Protein AF-A0A9P8LDQ0-F1 (afdb_monomer_lite)

InterPro domains:
  IPR018791 UV radiation resistance protein/autophagy-related protein 14 [PF10186] (3-213)

Sequence (219 aa):
MQCDICARKYTPRLPFNCATCARNVLYELRFENARTLVDKEALGQQVETSLPSNGPREVEKPGTSTSAQRPSLVSSRWDVEQTTAQMEESLERIREIQNQADVLQKDIEHGRAQIAKLKASLAQRRSDYGSAAHNLPTRRTATLESVEKGIKRIDHRWNTLHARTAEARVFLCREAADLYGLKQRRRKKGGMVREDYTICGVGIVDLRDLNSMLEHYPE

Foldseek 3Di:
DQFPVVSDDDDPVDDQPDPRSVVVVVVVVVVVVVVVVVVVVVVVVVVVVVPPDPDDDDDDDDDDDDDDDDDPPVVVVVVVVVVVVVVVVVVVVVVVVVVVVVVVVVVVVVVVVVVVVVVVVVVVVVVVCCVVCVCVVVVVVVVVVVVVVVVVVVVVVVVVVVVVVVVVVVVVVVVVCVVQVWDWDWDQDPNDTDIWIDGPNHTDDDPVVVVVVVPDDDD

Structure (mmCIF, N/CA/C/O backbone):
data_AF-A0A9P8LDQ0-F1
#
_entry.id   AF-A0A9P8LDQ0-F1
#
loop_
_atom_site.group_PDB
_atom_site.id
_atom_site.type_symbol
_atom_site.label_atom_id
_atom_site.label_alt_id
_atom_site.label_comp_id
_atom_site.label_asym_id
_atom_site.label_entity_id
_atom_site.label_seq_id
_atom_site.pdbx_PDB_ins_code
_atom_site.Cartn_x
_atom_site.Cartn_y
_atom_site.Cartn_z
_atom_site.occupancy
_atom_site.B_iso_or_equiv
_atom_site.auth_seq_id
_atom_site.auth_comp_id
_atom_site.auth_asym_id
_atom_site.auth_atom_id
_atom_site.pdbx_PDB_model_num
ATOM 1 N N . MET A 1 1 ? -4.163 27.603 41.769 1.00 60.50 1 MET A N 1
ATOM 2 C CA . MET A 1 1 ? -2.728 27.349 42.024 1.00 60.50 1 MET A CA 1
ATOM 3 C C . MET A 1 1 ? -1.984 27.131 40.702 1.00 60.50 1 MET A C 1
ATOM 5 O O . MET A 1 1 ? -2.350 26.225 39.958 1.00 60.50 1 MET A O 1
ATOM 9 N N . GLN A 1 2 ? -1.000 27.967 40.355 1.00 68.62 2 GLN A N 1
ATOM 10 C CA . GLN A 1 2 ? -0.051 27.676 39.264 1.00 68.62 2 GLN A CA 1
ATOM 11 C C . GLN A 1 2 ? 1.049 26.782 39.847 1.00 68.62 2 GLN A C 1
ATOM 13 O O . GLN A 1 2 ? 1.445 26.995 40.985 1.00 68.62 2 GLN A O 1
ATOM 18 N N . CYS A 1 3 ? 1.474 25.731 39.145 1.00 77.50 3 CYS A N 1
ATOM 19 C CA . CYS A 1 3 ? 2.523 24.865 39.690 1.00 77.50 3 CYS A CA 1
ATOM 20 C C . CYS A 1 3 ? 3.904 25.488 39.487 1.00 77.50 3 CYS A C 1
ATOM 22 O O . CYS A 1 3 ? 4.246 25.802 38.354 1.00 77.50 3 CYS A O 1
ATOM 24 N N . ASP A 1 4 ? 4.726 25.547 40.532 1.00 76.94 4 ASP A N 1
ATOM 25 C CA . ASP A 1 4 ? 6.076 26.132 40.474 1.00 76.94 4 ASP A CA 1
ATOM 26 C C . ASP A 1 4 ? 7.075 25.315 39.639 1.00 76.94 4 ASP A C 1
ATOM 28 O O . ASP A 1 4 ? 8.100 25.830 39.208 1.00 76.94 4 ASP A O 1
ATOM 32 N N . ILE A 1 5 ? 6.767 24.042 39.366 1.00 80.75 5 ILE A N 1
ATOM 33 C CA . ILE A 1 5 ? 7.601 23.168 38.526 1.00 80.75 5 ILE A CA 1
ATOM 34 C C . ILE A 1 5 ? 7.179 23.254 37.062 1.00 80.75 5 ILE A C 1
ATOM 36 O O . ILE A 1 5 ? 8.010 23.424 36.178 1.00 80.75 5 ILE A O 1
ATOM 40 N N . CYS A 1 6 ? 5.877 23.084 36.790 1.00 83.88 6 CYS A N 1
ATOM 41 C CA . CYS A 1 6 ? 5.367 23.030 35.419 1.00 83.88 6 CYS A CA 1
ATOM 42 C C . CYS A 1 6 ? 4.955 24.415 34.874 1.00 83.88 6 CYS A C 1
ATOM 44 O O . CYS A 1 6 ? 4.570 24.507 33.711 1.00 83.88 6 CYS A O 1
ATOM 46 N N . ALA A 1 7 ? 4.985 25.466 35.710 1.00 79.00 7 ALA A N 1
ATOM 47 C CA . ALA A 1 7 ? 4.476 26.829 35.480 1.00 79.00 7 ALA A CA 1
ATOM 48 C C . ALA A 1 7 ? 3.072 26.883 34.846 1.00 79.00 7 ALA A C 1
ATOM 50 O O . ALA A 1 7 ? 2.641 27.913 34.330 1.00 79.00 7 ALA A O 1
ATOM 51 N N . ARG A 1 8 ? 2.328 25.775 34.880 1.00 73.50 8 ARG A N 1
ATOM 52 C CA . ARG A 1 8 ? 1.074 25.594 34.154 1.00 73.50 8 ARG A CA 1
ATOM 53 C C . ARG A 1 8 ? -0.091 25.730 35.119 1.00 73.50 8 ARG A C 1
ATOM 55 O O . ARG A 1 8 ? -0.046 25.216 36.238 1.00 73.50 8 ARG A O 1
ATOM 62 N N . LYS A 1 9 ? -1.145 26.415 34.677 1.00 73.75 9 LYS A N 1
ATOM 63 C CA . LYS A 1 9 ? -2.417 26.469 35.403 1.00 73.75 9 LYS A CA 1
ATOM 64 C C . LYS A 1 9 ? -3.190 25.176 35.161 1.00 73.75 9 LYS A C 1
ATOM 66 O O . LYS A 1 9 ? -3.310 24.725 34.021 1.00 73.75 9 LYS A O 1
ATOM 71 N N . TYR A 1 10 ? -3.698 24.587 36.239 1.00 71.62 10 TYR A N 1
ATOM 72 C CA . TYR A 1 10 ? -4.584 23.433 36.151 1.00 71.62 10 TYR A CA 1
ATOM 73 C C . TYR A 1 10 ? -5.903 23.829 35.476 1.00 71.62 10 TYR A C 1
ATOM 75 O O . TYR A 1 10 ? -6.495 24.855 35.807 1.00 71.62 10 TYR A O 1
ATOM 83 N N . THR A 1 11 ? -6.354 23.003 34.533 1.00 75.56 11 THR A N 1
ATOM 84 C CA . THR A 1 11 ? -7.709 23.053 33.978 1.00 75.56 11 THR A CA 1
ATOM 85 C C . THR A 1 11 ? -8.231 21.617 33.880 1.00 75.56 11 THR A C 1
ATOM 87 O O . THR A 1 11 ? -7.472 20.736 33.480 1.00 75.56 11 THR A O 1
ATOM 90 N N . PRO A 1 12 ? -9.511 21.354 34.198 1.00 72.56 12 PRO A N 1
ATOM 91 C CA . PRO A 1 12 ? -10.064 19.993 34.260 1.00 72.56 12 PRO A CA 1
ATOM 92 C C . PRO A 1 12 ? -10.114 19.279 32.899 1.00 72.56 12 PRO A C 1
ATOM 94 O O . PRO A 1 12 ? -10.391 18.088 32.826 1.00 72.56 12 PRO A O 1
ATOM 97 N N . ARG A 1 13 ? -9.849 20.002 31.805 1.00 76.75 13 ARG A N 1
ATOM 98 C CA . ARG A 1 13 ? -9.808 19.471 30.436 1.00 76.75 13 ARG A CA 1
ATOM 99 C C . ARG A 1 13 ? -8.417 19.000 30.008 1.00 76.75 13 ARG A C 1
ATOM 101 O O . ARG A 1 13 ? -8.260 18.559 28.874 1.00 76.75 13 ARG A O 1
ATOM 108 N N . LEU A 1 14 ? -7.408 19.135 30.868 1.00 75.56 14 LEU A N 1
ATOM 109 C CA . LEU A 1 14 ? -6.014 18.909 30.512 1.00 75.56 14 LEU A CA 1
ATOM 110 C C . LEU A 1 14 ? -5.370 17.892 31.465 1.00 75.56 14 LEU A C 1
ATOM 112 O O . LEU A 1 14 ? -5.497 18.047 32.681 1.00 75.56 14 LEU A O 1
ATOM 116 N N . PRO A 1 15 ? -4.664 16.871 30.946 1.00 74.88 15 PRO A N 1
ATOM 117 C CA . PRO A 1 15 ? -4.009 15.876 31.787 1.00 74.88 15 PRO A CA 1
ATOM 118 C C . PRO A 1 15 ? -2.885 16.497 32.632 1.00 74.88 15 PRO A C 1
ATOM 120 O O . PRO A 1 15 ? -2.277 17.508 32.261 1.00 74.88 15 PRO A O 1
ATOM 123 N N . PHE A 1 16 ? -2.593 15.872 33.776 1.00 79.56 16 PHE A N 1
ATOM 124 C CA . PHE A 1 16 ? -1.519 16.305 34.670 1.00 79.56 16 PHE A CA 1
ATOM 125 C C . PHE A 1 16 ? -0.152 16.176 33.986 1.00 79.56 16 PHE A C 1
ATOM 127 O O . PHE A 1 16 ? 0.191 15.122 33.462 1.00 79.56 16 PHE A O 1
ATOM 134 N N . ASN A 1 17 ? 0.643 17.248 34.020 1.00 82.31 17 ASN A N 1
ATOM 135 C CA . ASN A 1 17 ? 1.938 17.294 33.332 1.00 82.31 17 ASN A CA 1
ATOM 136 C C . ASN A 1 17 ? 3.120 16.818 34.197 1.00 82.31 17 ASN A C 1
ATOM 138 O O . ASN A 1 17 ? 4.159 16.446 33.669 1.00 82.31 17 ASN A O 1
ATOM 142 N N . CYS A 1 18 ? 2.998 16.860 35.527 1.00 83.56 18 CYS A N 1
ATOM 143 C CA . CYS A 1 18 ? 4.010 16.329 36.441 1.00 83.56 18 CYS A CA 1
ATOM 144 C C . CYS A 1 18 ? 3.381 15.900 37.773 1.00 83.56 18 CYS A C 1
ATOM 146 O O . CYS A 1 18 ? 2.239 16.260 38.081 1.00 83.56 18 CYS A O 1
ATOM 148 N N . ALA A 1 19 ? 4.148 15.168 38.584 1.00 84.31 19 ALA A N 1
ATOM 149 C CA . ALA A 1 19 ? 3.699 14.660 39.879 1.00 84.31 19 ALA A CA 1
ATOM 150 C C . ALA A 1 19 ? 3.222 15.775 40.827 1.00 84.31 19 ALA A C 1
ATOM 152 O O . ALA A 1 19 ? 2.231 15.596 41.527 1.00 84.31 19 ALA A O 1
ATOM 153 N N . THR A 1 20 ? 3.863 16.947 40.814 1.00 83.31 20 THR A N 1
ATOM 154 C CA . THR A 1 20 ? 3.459 18.097 41.644 1.00 83.31 20 THR A CA 1
ATOM 155 C C . THR A 1 20 ? 2.144 18.716 41.172 1.00 83.31 20 THR A C 1
ATOM 157 O O . THR A 1 20 ? 1.329 19.105 42.002 1.00 83.31 20 THR A O 1
ATOM 160 N N . CYS A 1 21 ? 1.879 18.735 39.860 1.00 83.06 21 CYS A N 1
ATOM 161 C CA . CYS A 1 21 ? 0.621 19.248 39.309 1.00 83.06 21 CYS A CA 1
ATOM 162 C C . CYS A 1 21 ? -0.561 18.323 39.713 1.00 83.06 21 CYS A C 1
ATOM 164 O O . CYS A 1 21 ? -1.624 18.823 40.068 1.00 83.06 21 CYS A O 1
ATOM 166 N N . ALA A 1 22 ? -0.354 16.999 39.789 1.00 83.69 22 ALA A N 1
ATOM 167 C CA . ALA A 1 22 ? -1.334 16.065 40.367 1.00 83.69 22 ALA A CA 1
ATOM 168 C C . ALA A 1 22 ? -1.471 16.215 41.895 1.00 83.69 22 ALA A C 1
ATOM 170 O O . ALA A 1 22 ? -2.576 16.215 42.435 1.00 83.69 22 ALA A O 1
ATOM 171 N N . ARG A 1 23 ? -0.346 16.383 42.602 1.00 83.88 23 ARG A N 1
ATOM 172 C CA . ARG A 1 23 ? -0.320 16.507 44.063 1.00 83.88 23 ARG A CA 1
ATOM 173 C C . ARG A 1 23 ? -1.067 17.751 44.553 1.00 83.88 23 ARG A C 1
ATOM 175 O O . ARG A 1 23 ? -1.853 17.640 45.484 1.00 83.88 23 ARG A O 1
ATOM 182 N N . ASN A 1 24 ? -0.877 18.898 43.900 1.00 80.12 24 ASN A N 1
ATOM 183 C CA . ASN A 1 24 ? -1.521 20.160 44.277 1.00 80.12 24 ASN A CA 1
ATOM 184 C C . ASN A 1 24 ? -3.053 20.097 44.176 1.00 80.12 24 ASN A C 1
ATOM 186 O O . ASN A 1 24 ? -3.730 20.639 45.039 1.00 80.12 24 ASN A O 1
ATOM 190 N N . VAL A 1 25 ? -3.597 19.395 43.176 1.00 81.69 25 VAL A N 1
ATOM 191 C CA . VAL A 1 25 ? -5.054 19.200 43.033 1.00 81.69 25 VAL A CA 1
ATOM 192 C C . VAL A 1 25 ? -5.601 18.253 44.103 1.00 81.69 25 VAL A C 1
ATOM 194 O O . VAL A 1 25 ? -6.677 18.477 44.644 1.00 81.69 25 VAL A O 1
ATOM 197 N N . LEU A 1 26 ? -4.850 17.207 44.453 1.00 85.19 26 LEU A N 1
ATOM 198 C CA . LEU A 1 26 ? -5.263 16.268 45.497 1.00 85.19 26 LEU A CA 1
ATOM 199 C C . LEU A 1 26 ? -5.146 16.849 46.914 1.00 85.19 26 LEU A C 1
ATOM 201 O O . LEU A 1 26 ? -5.841 16.374 47.808 1.00 85.19 26 LEU A O 1
ATOM 205 N N . TYR A 1 27 ? -4.273 17.834 47.150 1.00 85.69 27 TYR A N 1
ATOM 206 C CA . TYR A 1 27 ? -4.090 18.424 48.479 1.00 85.69 27 TYR A CA 1
ATOM 207 C C . TYR A 1 27 ? -5.314 19.193 48.973 1.00 85.69 27 TYR A C 1
ATOM 209 O O . TYR A 1 27 ? -5.633 19.071 50.151 1.00 85.69 27 TYR A O 1
ATOM 217 N N . GLU A 1 28 ? -6.011 19.923 48.099 1.00 83.94 28 GLU A N 1
ATOM 218 C CA . GLU A 1 28 ? -7.243 20.636 48.472 1.00 83.94 28 GLU A CA 1
ATOM 219 C C . GLU A 1 28 ? -8.309 19.642 48.958 1.00 83.94 28 GLU A C 1
ATOM 221 O O . GLU A 1 28 ? -8.766 19.733 50.095 1.00 83.94 28 GLU A O 1
ATOM 226 N N . LEU A 1 29 ? -8.575 18.590 48.176 1.00 88.56 29 LEU A N 1
ATOM 227 C CA . LEU A 1 29 ? -9.511 17.517 48.546 1.00 88.56 29 LEU A CA 1
ATOM 228 C C . LEU A 1 29 ? -9.107 16.785 49.836 1.00 88.56 29 LEU A C 1
ATOM 230 O O . LEU A 1 29 ? -9.952 16.421 50.652 1.00 88.56 29 LEU A O 1
ATOM 234 N N . ARG A 1 30 ? -7.806 16.544 50.037 1.00 91.31 30 ARG A N 1
ATOM 235 C CA . ARG A 1 30 ? -7.302 15.917 51.269 1.00 91.31 30 ARG A CA 1
ATOM 236 C C . ARG A 1 30 ? -7.494 16.815 52.484 1.00 91.31 30 ARG A C 1
ATOM 238 O O . ARG A 1 30 ? -7.810 16.301 53.552 1.00 91.31 30 ARG A O 1
ATOM 245 N N . PHE A 1 31 ? -7.291 18.119 52.328 1.00 91.94 31 PHE A N 1
ATOM 246 C CA . PHE A 1 31 ? -7.475 19.087 53.401 1.00 91.94 31 PHE A CA 1
ATOM 247 C C . PHE A 1 31 ? -8.951 19.219 53.783 1.00 91.94 31 PHE A C 1
ATOM 249 O O . PHE A 1 31 ? -9.279 19.190 54.965 1.00 91.94 31 PHE A O 1
ATOM 256 N N . GLU A 1 32 ? -9.843 19.283 52.794 1.00 94.12 32 GLU A N 1
ATOM 257 C CA . GLU A 1 32 ? -11.291 19.274 53.015 1.00 94.12 32 GLU A CA 1
ATOM 258 C C . GLU A 1 32 ? -11.735 18.008 53.748 1.00 94.12 32 GLU A C 1
ATOM 260 O O . GLU A 1 32 ? -12.415 18.096 54.767 1.00 94.12 32 GLU A O 1
ATOM 265 N N . ASN A 1 33 ? -11.277 16.834 53.306 1.00 95.31 33 ASN A N 1
ATOM 266 C CA . ASN A 1 33 ? -11.593 15.576 53.977 1.00 95.31 33 ASN A CA 1
ATOM 267 C C . ASN A 1 33 ? -11.068 15.556 55.426 1.00 95.31 33 ASN A C 1
ATOM 269 O O . ASN A 1 33 ? -11.817 15.259 56.354 1.00 95.31 33 ASN A O 1
ATOM 273 N N . ALA A 1 34 ? -9.813 15.957 55.652 1.00 95.69 34 ALA A N 1
ATOM 274 C CA . ALA A 1 34 ? -9.251 16.050 56.999 1.00 95.69 34 ALA A CA 1
ATOM 275 C C . ALA A 1 34 ? -10.066 16.992 57.900 1.00 95.69 34 ALA A C 1
ATOM 277 O O . ALA A 1 34 ? -10.358 16.641 59.040 1.00 95.69 34 ALA A O 1
ATOM 278 N N . ARG A 1 35 ? -10.502 18.143 57.375 1.00 96.12 35 ARG A N 1
ATOM 279 C CA . ARG A 1 35 ? -11.377 19.072 58.096 1.00 96.12 35 ARG A CA 1
ATOM 280 C C . ARG A 1 35 ? -12.709 18.423 58.462 1.00 96.12 35 ARG A C 1
ATOM 282 O O . ARG A 1 35 ? -13.096 18.477 59.621 1.00 96.12 35 ARG A O 1
ATOM 289 N N . THR A 1 36 ? -13.362 17.743 57.519 1.00 96.00 36 THR A N 1
ATOM 290 C CA . THR A 1 36 ? -14.631 17.052 57.804 1.00 96.00 36 THR A CA 1
ATOM 291 C C . THR A 1 36 ? -14.488 15.950 58.852 1.00 96.00 36 THR A C 1
ATOM 293 O O . THR A 1 36 ? -15.403 15.740 59.643 1.00 96.00 36 THR A O 1
ATOM 296 N N . LEU A 1 37 ? -13.344 15.258 58.896 1.00 95.81 37 LEU A N 1
ATOM 297 C CA . LEU A 1 37 ? -13.072 14.240 59.910 1.00 95.81 37 LEU A CA 1
ATOM 298 C C . LEU A 1 37 ? -12.881 14.857 61.298 1.00 95.81 37 LEU A C 1
ATOM 300 O O . LEU A 1 37 ? -13.446 14.340 62.257 1.00 95.81 37 LEU A O 1
ATOM 304 N N . VAL A 1 38 ? -12.154 15.973 61.392 1.00 96.31 38 VAL A N 1
ATOM 305 C CA . VAL A 1 38 ? -11.986 16.722 62.648 1.00 96.31 38 VAL A CA 1
ATOM 306 C C . VAL A 1 38 ? -13.324 17.279 63.133 1.00 96.31 38 VAL A C 1
ATOM 308 O O . VAL A 1 38 ? -13.656 17.135 64.305 1.00 96.31 38 VAL A O 1
ATOM 311 N N . ASP A 1 39 ? -14.130 17.852 62.237 1.00 95.69 39 ASP A N 1
ATOM 312 C CA . ASP A 1 39 ? -15.460 18.366 62.579 1.00 95.69 39 ASP A CA 1
ATOM 313 C C . ASP A 1 39 ? -16.379 17.230 63.062 1.00 95.69 39 ASP A C 1
ATOM 315 O O . ASP A 1 39 ? -17.107 17.381 64.044 1.00 95.69 39 ASP A O 1
ATOM 319 N N . LYS A 1 40 ? -16.308 16.055 62.423 1.00 95.44 40 LYS A N 1
ATOM 320 C CA . LYS A 1 40 ? -17.048 14.858 62.844 1.00 95.44 40 LYS A CA 1
ATOM 321 C C . LYS A 1 40 ? -16.605 14.363 64.221 1.00 95.44 40 LYS A C 1
ATOM 323 O O . LYS A 1 40 ? -17.456 13.976 65.017 1.00 95.44 40 LYS A O 1
ATOM 328 N N . GLU A 1 41 ? -15.306 14.357 64.501 1.00 94.44 41 GLU A N 1
ATOM 329 C CA . GLU A 1 41 ? -14.770 13.977 65.809 1.00 94.44 41 GLU A CA 1
ATOM 330 C C . GLU A 1 41 ? -15.209 14.965 66.896 1.00 94.44 41 GLU A C 1
ATOM 332 O O . GLU A 1 41 ? -15.701 14.544 67.941 1.00 94.44 41 GLU A O 1
ATOM 337 N N . ALA A 1 42 ? -15.134 16.271 66.624 1.00 94.44 42 ALA A N 1
ATOM 338 C CA . ALA A 1 42 ? -15.584 17.312 67.544 1.00 94.44 42 ALA A CA 1
ATOM 339 C C . ALA A 1 42 ? -17.086 17.195 67.859 1.00 94.44 42 ALA A C 1
ATOM 341 O O . ALA A 1 42 ? -17.487 17.273 69.020 1.00 94.44 42 ALA A O 1
ATOM 342 N N . LEU A 1 43 ? -17.919 16.953 66.841 1.00 92.25 43 LEU A N 1
ATOM 343 C CA . LEU A 1 43 ? -19.349 16.691 67.025 1.00 92.25 43 LEU A CA 1
ATOM 344 C C . LEU A 1 43 ? -19.591 15.388 67.800 1.00 92.25 43 LEU A C 1
ATOM 346 O O . LEU A 1 43 ? -20.448 15.355 68.679 1.00 92.25 43 LEU A O 1
ATOM 350 N N . GLY A 1 44 ? -18.817 14.335 67.525 1.00 88.94 44 GLY A N 1
ATOM 351 C CA . GLY A 1 44 ? -18.866 13.073 68.267 1.00 88.94 44 GLY A CA 1
ATOM 352 C C . GLY A 1 44 ? -18.598 13.263 69.760 1.00 88.94 44 GLY A C 1
ATOM 353 O O . GLY A 1 44 ? -19.375 12.790 70.582 1.00 88.94 44 GLY A O 1
ATOM 354 N N . GLN A 1 45 ? -17.572 14.041 70.111 1.00 88.88 45 GLN A N 1
ATOM 355 C CA . GLN A 1 45 ? -17.251 14.370 71.503 1.00 88.88 45 GLN A CA 1
ATOM 356 C C . GLN A 1 45 ? -18.351 15.211 72.173 1.00 88.88 45 GLN A C 1
ATOM 358 O O . GLN A 1 45 ? -18.653 15.010 73.349 1.00 88.88 45 GLN A O 1
ATOM 363 N N . GLN A 1 46 ? -18.999 16.130 71.446 1.00 87.69 46 GLN A N 1
ATOM 364 C CA . GLN A 1 46 ? -20.146 16.892 71.966 1.00 87.69 46 GLN A CA 1
ATOM 365 C C . GLN A 1 46 ? -21.361 15.994 72.241 1.00 87.69 46 GLN A C 1
ATOM 367 O O . GLN A 1 46 ? -22.062 16.172 73.237 1.00 87.69 46 GLN A O 1
ATOM 372 N N . VAL A 1 47 ? -21.601 14.999 71.387 1.00 86.06 47 VAL A N 1
ATOM 373 C CA . VAL A 1 47 ? -22.649 13.991 71.601 1.00 86.06 47 VAL A CA 1
ATOM 374 C C . VAL A 1 47 ? -22.307 13.093 72.795 1.00 86.06 47 VAL A C 1
ATOM 376 O O . VAL A 1 47 ? -23.155 12.855 73.648 1.00 86.06 47 VAL A O 1
ATOM 379 N N . GLU A 1 48 ? -21.061 12.642 72.912 1.00 83.38 48 GLU A N 1
ATOM 380 C CA . GLU A 1 48 ? -20.623 11.752 73.994 1.00 83.38 48 GLU A CA 1
ATOM 381 C C . GLU A 1 48 ? -20.606 12.443 75.367 1.00 83.38 48 GLU A C 1
ATOM 383 O O . GLU A 1 48 ? -20.943 11.827 76.373 1.00 83.38 48 GLU A O 1
ATOM 388 N N . THR A 1 49 ? -20.302 13.742 75.416 1.00 80.62 49 THR A N 1
ATOM 389 C CA . THR A 1 49 ? -20.367 14.552 76.649 1.00 80.62 49 THR A CA 1
ATOM 390 C C . THR A 1 49 ? -21.783 14.978 77.040 1.00 80.62 49 THR A C 1
ATOM 392 O O . THR A 1 49 ? -22.036 15.224 78.219 1.00 80.62 49 THR A O 1
ATOM 395 N N . SER A 1 50 ? -22.711 15.065 76.083 1.00 74.19 50 SER A N 1
ATOM 396 C CA . SER A 1 50 ? -24.131 15.345 76.354 1.00 74.19 50 SER A CA 1
ATOM 397 C C . SER A 1 50 ? -24.940 14.092 76.702 1.00 74.19 50 SER A C 1
ATOM 399 O O . SER A 1 50 ? -26.039 14.201 77.250 1.00 74.19 50 SER A O 1
ATOM 401 N N . LEU A 1 51 ? -24.387 12.902 76.456 1.00 76.00 51 LEU A N 1
ATOM 402 C CA . LEU A 1 51 ? -24.901 11.650 76.992 1.00 76.00 51 LEU A CA 1
ATOM 403 C C . LEU A 1 51 ? -24.458 11.507 78.462 1.00 76.00 51 LEU A C 1
ATOM 405 O O . LEU A 1 51 ? -23.264 11.575 78.754 1.00 76.00 51 LEU A O 1
ATOM 409 N N . PRO A 1 52 ? -25.376 11.301 79.424 1.00 58.12 52 PRO A N 1
ATOM 410 C CA . PRO A 1 52 ? -24.983 11.067 80.806 1.00 58.12 52 PRO A CA 1
ATOM 411 C C . PRO A 1 52 ? -24.165 9.773 80.905 1.00 58.12 52 PRO A C 1
ATOM 413 O O . PRO A 1 52 ? -24.641 8.687 80.568 1.00 58.12 52 PRO A O 1
ATOM 416 N N . SER A 1 53 ? -22.923 9.907 81.375 1.00 52.31 53 SER A N 1
ATOM 417 C CA . SER A 1 53 ? -22.005 8.805 81.658 1.00 52.31 53 SER A CA 1
ATOM 418 C C . SER A 1 53 ? -22.614 7.862 82.700 1.00 52.31 53 SER A C 1
ATOM 420 O O . SER A 1 53 ? -22.606 8.141 83.899 1.00 52.31 53 SER A O 1
ATOM 422 N N . ASN A 1 54 ? -23.150 6.728 82.249 1.00 47.72 54 ASN A N 1
ATOM 423 C CA . ASN A 1 54 ? -23.325 5.572 83.115 1.00 47.72 54 ASN A CA 1
ATOM 424 C C . ASN A 1 54 ? -21.936 4.958 83.310 1.00 47.72 54 ASN A C 1
ATOM 426 O O . ASN A 1 54 ? -21.416 4.289 82.417 1.00 47.72 54 ASN A O 1
ATOM 430 N N . GLY A 1 55 ? -21.332 5.256 84.462 1.00 45.62 55 GLY A N 1
ATOM 431 C CA . GLY A 1 55 ? -20.028 4.752 84.884 1.00 45.62 55 GLY A CA 1
ATOM 432 C C . GLY A 1 55 ? -19.921 3.215 84.938 1.00 45.62 55 GLY A C 1
ATOM 433 O O . GLY A 1 55 ? -20.879 2.495 84.642 1.00 45.62 55 GLY A O 1
ATOM 434 N N . PRO A 1 56 ? -18.737 2.689 85.302 1.00 45.38 56 PRO A N 1
ATOM 435 C CA . PRO A 1 56 ? -18.379 1.290 85.107 1.00 45.38 56 PRO A CA 1
ATOM 436 C C . PRO A 1 56 ? -19.267 0.371 85.945 1.00 45.38 56 PRO A C 1
ATOM 438 O O . PRO A 1 56 ? -19.393 0.541 87.155 1.00 45.38 56 PRO A O 1
ATOM 441 N N . ARG A 1 57 ? -19.865 -0.626 85.289 1.00 42.94 57 ARG A N 1
ATOM 442 C CA . ARG A 1 57 ? -20.646 -1.685 85.931 1.00 42.94 57 ARG A CA 1
ATOM 443 C C . ARG A 1 57 ? -19.733 -2.553 86.796 1.00 42.94 57 ARG A C 1
ATOM 445 O O . ARG A 1 57 ? -18.997 -3.387 86.269 1.00 42.94 57 ARG A O 1
ATOM 452 N N . GLU A 1 58 ? -19.823 -2.383 88.109 1.00 37.84 58 GLU A N 1
ATOM 453 C CA . GLU A 1 58 ? -19.407 -3.410 89.057 1.00 37.84 58 GLU A CA 1
ATOM 454 C C . GLU A 1 58 ? -20.275 -4.658 88.866 1.00 37.84 58 GLU A C 1
ATOM 456 O O . GLU A 1 58 ? -21.500 -4.610 88.733 1.00 37.84 58 GLU A O 1
ATOM 461 N N . VAL A 1 59 ? -19.585 -5.789 88.773 1.00 49.53 59 VAL A N 1
ATOM 462 C CA . VAL A 1 59 ? -20.157 -7.122 88.661 1.00 49.53 59 VAL A CA 1
ATOM 463 C C . VAL A 1 59 ? -20.551 -7.570 90.063 1.00 49.53 59 VAL A C 1
ATOM 465 O O . VAL A 1 59 ? -19.697 -8.018 90.823 1.00 49.53 59 VAL A O 1
ATOM 468 N N . GLU A 1 60 ? -21.842 -7.520 90.382 1.00 36.91 60 GLU A N 1
ATOM 469 C CA . GLU A 1 60 ? -22.407 -8.292 91.489 1.00 36.91 60 GLU A CA 1
ATOM 470 C C . GLU A 1 60 ? -23.298 -9.423 90.964 1.00 36.91 60 GLU A C 1
ATOM 472 O O . GLU A 1 60 ? -24.133 -9.266 90.071 1.00 36.91 60 GLU A O 1
ATOM 477 N N . LYS A 1 61 ? -23.028 -10.614 91.502 1.00 39.47 61 LYS A N 1
ATOM 478 C CA . LYS A 1 61 ? -23.673 -11.894 91.200 1.00 39.47 61 LYS A CA 1
ATOM 479 C C . LYS A 1 61 ? -25.056 -12.008 91.869 1.00 39.47 61 LYS A C 1
ATOM 481 O O . LYS A 1 61 ? -25.335 -11.302 92.832 1.00 39.47 61 LYS A O 1
ATOM 486 N N . PRO A 1 62 ? -25.916 -12.921 91.380 1.00 45.09 62 PRO A N 1
ATOM 487 C CA . PRO A 1 62 ? -27.355 -12.861 91.593 1.00 45.09 62 PRO A CA 1
ATOM 488 C C . PRO A 1 62 ? -27.782 -13.483 92.927 1.00 45.09 62 PRO A C 1
ATOM 490 O O . PRO A 1 62 ? -27.469 -14.637 93.221 1.00 45.09 62 PRO A O 1
ATOM 493 N N . GLY A 1 63 ? -28.559 -12.723 93.698 1.00 34.81 63 GLY A N 1
ATOM 494 C CA . GLY A 1 63 ? -29.355 -13.209 94.818 1.00 34.81 63 GLY A CA 1
ATOM 495 C C . GLY A 1 63 ? -30.787 -13.475 94.367 1.00 34.81 63 GLY A C 1
ATOM 496 O O . GLY A 1 63 ? -31.535 -12.559 94.040 1.00 34.81 63 GLY A O 1
ATOM 497 N N . THR A 1 64 ? -31.148 -14.749 94.322 1.00 44.69 64 THR A N 1
ATOM 498 C CA . THR A 1 64 ? -32.484 -15.258 94.021 1.00 44.69 64 THR A CA 1
ATOM 499 C C . THR A 1 64 ? -33.478 -14.859 95.112 1.00 44.69 64 THR A C 1
ATOM 501 O O . THR A 1 64 ? -33.412 -15.383 96.220 1.00 44.69 64 THR A O 1
ATOM 504 N N . SER A 1 65 ? -34.458 -14.018 94.784 1.00 39.16 65 SER A N 1
ATOM 505 C CA . SER A 1 65 ? -35.765 -14.026 95.451 1.00 39.16 65 SER A CA 1
ATOM 506 C C . SER A 1 65 ? -36.833 -13.335 94.597 1.00 39.16 65 SER A C 1
ATOM 508 O O . SER A 1 65 ? -36.881 -12.124 94.426 1.00 39.16 65 SER A O 1
ATOM 510 N N . THR A 1 66 ? -37.684 -14.184 94.027 1.00 45.06 66 THR A N 1
ATOM 511 C CA . THR A 1 66 ? -39.125 -14.011 93.827 1.00 45.06 66 THR A CA 1
ATOM 512 C C . THR A 1 66 ? -39.660 -12.574 93.799 1.00 45.06 66 THR A C 1
ATOM 514 O O . THR A 1 66 ? -40.072 -12.024 94.815 1.00 45.06 66 THR A O 1
ATOM 517 N N . SER A 1 67 ? -39.823 -12.029 92.596 1.00 35.78 67 SER A N 1
ATOM 518 C CA . SER A 1 67 ? -40.941 -11.131 92.308 1.00 35.78 67 SER A CA 1
ATOM 519 C C . SER A 1 67 ? -41.391 -11.366 90.869 1.00 35.78 67 SER A C 1
ATOM 521 O O . SER A 1 67 ? -40.621 -11.219 89.921 1.00 35.78 67 SER A O 1
ATOM 523 N N . ALA A 1 68 ? -42.640 -11.794 90.722 1.00 48.44 68 ALA A N 1
ATOM 524 C CA . ALA A 1 68 ? -43.308 -11.950 89.447 1.00 48.44 68 ALA A CA 1
ATOM 525 C C . ALA A 1 68 ? -43.444 -10.577 88.767 1.00 48.44 68 ALA A C 1
ATOM 527 O O . ALA A 1 68 ? -44.377 -9.827 89.050 1.00 48.44 68 ALA A O 1
ATOM 528 N N . GLN A 1 69 ? -42.531 -10.247 87.854 1.00 45.59 69 GLN A N 1
ATOM 529 C CA . GLN A 1 69 ? -42.750 -9.173 86.893 1.00 45.59 69 GLN A CA 1
ATOM 530 C C . GLN A 1 69 ? -43.392 -9.766 85.641 1.00 45.59 69 GLN A C 1
ATOM 532 O O . GLN A 1 69 ? -42.784 -10.511 84.877 1.00 45.59 69 GLN A O 1
ATOM 537 N N . ARG A 1 70 ? -44.678 -9.444 85.479 1.00 48.41 70 ARG A N 1
ATOM 538 C CA . ARG A 1 70 ? -45.444 -9.579 84.237 1.00 48.41 70 ARG A CA 1
ATOM 539 C C . ARG A 1 70 ? -44.590 -9.131 83.038 1.00 48.41 70 ARG A C 1
ATOM 541 O O . ARG A 1 70 ? -43.972 -8.070 83.144 1.00 48.41 70 ARG A O 1
ATOM 548 N N . PRO A 1 71 ? -44.601 -9.837 81.891 1.00 48.62 71 PRO A N 1
ATOM 549 C CA . PRO A 1 71 ? -44.042 -9.275 80.671 1.00 48.62 71 PRO A CA 1
ATOM 550 C C . PRO A 1 71 ? -44.815 -7.989 80.370 1.00 48.62 71 PRO A C 1
ATOM 552 O O . PRO A 1 71 ? -46.043 -7.993 80.250 1.00 48.62 71 PRO A O 1
ATOM 555 N N . SER A 1 72 ? -44.104 -6.867 80.349 1.00 53.28 72 SER A N 1
ATOM 556 C CA . SER A 1 72 ? -44.674 -5.573 80.003 1.00 53.28 72 SER A CA 1
ATOM 557 C C . SER A 1 72 ? -45.253 -5.672 78.591 1.00 53.28 72 SER A C 1
ATOM 559 O O . SER A 1 72 ? -44.510 -5.758 77.617 1.00 53.28 72 SER A O 1
ATOM 561 N N . LEU A 1 73 ? -46.583 -5.658 78.470 1.00 55.34 73 LEU A N 1
ATOM 562 C CA . LEU A 1 73 ? -47.316 -5.609 77.194 1.00 55.34 73 LEU A CA 1
ATOM 563 C C . LEU A 1 73 ? -46.862 -4.435 76.301 1.00 55.34 73 LEU A C 1
ATOM 565 O O . LEU A 1 73 ? -47.077 -4.454 75.093 1.00 55.34 73 LEU A O 1
ATOM 569 N N . VAL A 1 74 ? -46.204 -3.433 76.892 1.00 56.03 74 VAL A N 1
ATOM 570 C CA . VAL A 1 74 ? -45.612 -2.283 76.199 1.00 56.03 74 VAL A CA 1
ATOM 571 C C . VAL A 1 74 ? -44.332 -2.671 75.440 1.00 56.03 74 VAL A C 1
ATOM 573 O O . VAL A 1 74 ? -44.131 -2.174 74.339 1.00 56.03 74 VAL A O 1
ATOM 576 N N . SER A 1 75 ? -43.524 -3.611 75.955 1.00 64.56 75 SER A N 1
ATOM 577 C CA . SER A 1 75 ? -42.331 -4.142 75.260 1.00 64.56 75 SER A CA 1
ATOM 578 C C . SER A 1 75 ? -42.730 -4.898 73.992 1.00 64.56 75 SER A C 1
ATOM 580 O O . SER A 1 75 ? -42.227 -4.618 72.914 1.00 64.56 75 SER A O 1
ATOM 582 N N . SER A 1 76 ? -43.731 -5.778 74.101 1.00 70.94 76 SER A N 1
ATOM 583 C CA . SER A 1 76 ? -44.199 -6.604 72.981 1.00 70.94 76 SER A CA 1
ATOM 584 C C . SER A 1 76 ? -44.808 -5.796 71.832 1.00 70.94 76 SER A C 1
ATOM 586 O O . SER A 1 76 ? -44.754 -6.245 70.693 1.00 70.94 76 SER A O 1
ATOM 588 N N . ARG A 1 77 ? -45.421 -4.638 72.106 1.00 77.69 77 ARG A N 1
ATOM 589 C CA . ARG A 1 77 ? -46.026 -3.789 71.068 1.00 77.69 77 ARG A CA 1
ATOM 590 C C . ARG A 1 77 ? -44.973 -2.962 70.328 1.00 77.69 77 ARG A C 1
ATOM 592 O O . ARG A 1 77 ? -45.064 -2.821 69.114 1.00 77.69 77 ARG A O 1
ATOM 599 N N . TRP A 1 78 ? -43.963 -2.489 71.055 1.00 81.25 78 TRP A N 1
ATOM 600 C CA . TRP A 1 78 ? -42.817 -1.779 70.492 1.00 81.25 78 TRP A CA 1
ATOM 601 C C . TRP A 1 78 ? -41.948 -2.697 69.621 1.00 81.25 78 TRP A C 1
ATOM 603 O O . TRP A 1 78 ? -41.564 -2.304 68.524 1.00 81.25 78 TRP A O 1
ATOM 613 N N . ASP A 1 79 ? -41.740 -3.950 70.040 1.00 83.81 79 ASP A N 1
ATOM 614 C CA . ASP A 1 79 ? -41.042 -4.960 69.233 1.00 83.81 79 ASP A CA 1
ATOM 615 C C . ASP A 1 79 ? -41.787 -5.241 67.915 1.00 83.81 79 ASP A C 1
ATOM 617 O O . ASP A 1 79 ? -41.176 -5.323 66.850 1.00 83.81 79 ASP A O 1
ATOM 621 N N . VAL A 1 80 ? -43.123 -5.327 67.956 1.00 86.56 80 VAL A N 1
ATOM 622 C CA . VAL A 1 80 ? -43.949 -5.500 66.749 1.00 86.56 80 VAL A CA 1
ATOM 623 C C . VAL A 1 80 ? -43.829 -4.285 65.825 1.00 86.56 80 VAL A C 1
ATOM 625 O O . VAL A 1 80 ? -43.546 -4.469 64.645 1.00 86.56 80 VAL A O 1
ATOM 628 N N . GLU A 1 81 ? -43.956 -3.061 66.344 1.00 86.38 81 GLU A N 1
ATOM 629 C CA . GLU A 1 81 ? -43.794 -1.826 65.555 1.00 86.38 81 GLU A CA 1
ATOM 630 C C . GLU A 1 81 ? -42.389 -1.708 64.936 1.00 86.38 81 GLU A C 1
ATOM 632 O O . GLU A 1 81 ? -42.240 -1.323 63.772 1.00 86.38 81 GLU A O 1
ATOM 637 N N . GLN A 1 82 ? -41.352 -2.114 65.671 1.00 88.44 82 GLN A N 1
ATOM 638 C CA . GLN A 1 82 ? -39.980 -2.145 65.174 1.00 88.44 82 GLN A CA 1
ATOM 639 C C . GLN A 1 82 ? -39.805 -3.183 64.057 1.00 88.44 82 GLN A C 1
ATOM 641 O O . GLN A 1 82 ? -39.175 -2.886 63.041 1.00 88.44 82 GLN A O 1
ATOM 646 N N . THR A 1 83 ? -40.381 -4.381 64.200 1.00 87.81 83 THR A N 1
ATOM 647 C CA . THR A 1 83 ? -40.326 -5.398 63.137 1.00 87.81 83 THR A CA 1
ATOM 648 C C . THR A 1 83 ? -41.085 -4.964 61.887 1.00 87.81 83 THR A C 1
ATOM 650 O O . THR A 1 83 ? -40.585 -5.173 60.784 1.00 87.81 83 THR A O 1
ATOM 653 N N . THR A 1 84 ? -42.236 -4.296 62.022 1.00 90.81 84 THR A N 1
ATOM 654 C CA . THR A 1 84 ? -42.980 -3.775 60.867 1.00 90.81 84 THR A CA 1
ATOM 655 C C . THR A 1 84 ? -42.215 -2.664 60.157 1.00 90.81 84 THR A C 1
ATOM 657 O O . THR A 1 84 ? -42.119 -2.695 58.934 1.00 90.81 84 THR A O 1
ATOM 660 N N . ALA A 1 85 ? -41.580 -1.752 60.900 1.00 91.38 85 ALA A N 1
ATOM 661 C CA . ALA A 1 85 ? -40.752 -0.697 60.316 1.00 91.38 85 ALA A CA 1
ATOM 662 C C . ALA A 1 85 ? -39.528 -1.271 59.575 1.00 91.38 85 ALA A C 1
ATOM 664 O O . ALA A 1 85 ? -39.208 -0.845 58.468 1.00 91.38 85 ALA A O 1
ATOM 665 N N . GLN A 1 86 ? -38.876 -2.294 60.141 1.00 92.69 86 GLN A N 1
ATOM 666 C CA . GLN A 1 86 ? -37.775 -3.003 59.475 1.00 92.69 86 GLN A CA 1
ATOM 667 C C . GLN A 1 86 ? -38.238 -3.747 58.216 1.00 92.69 86 GLN A C 1
ATOM 669 O O . GLN A 1 86 ? -37.515 -3.789 57.218 1.00 92.69 86 GLN A O 1
ATOM 674 N N . MET A 1 87 ? -39.439 -4.334 58.242 1.00 94.06 87 MET A N 1
ATOM 675 C CA . MET A 1 87 ? -40.030 -4.968 57.065 1.00 94.06 87 MET A CA 1
ATOM 676 C C . MET A 1 87 ? -40.297 -3.941 55.964 1.00 94.06 87 MET A C 1
ATOM 678 O O . MET A 1 87 ? -39.898 -4.177 54.825 1.00 94.06 87 MET A O 1
ATOM 682 N N . GLU A 1 88 ? -40.901 -2.800 56.285 1.00 93.94 88 GLU A N 1
ATOM 683 C CA . GLU A 1 88 ? -41.153 -1.720 55.325 1.00 93.94 88 GLU A CA 1
ATOM 684 C C . GLU A 1 88 ? -39.853 -1.191 54.712 1.00 93.94 88 GLU A C 1
ATOM 686 O O . GLU A 1 88 ? -39.733 -1.147 53.487 1.00 93.94 88 GLU A O 1
ATOM 691 N N . GLU A 1 89 ? -38.835 -0.933 55.534 1.00 95.06 89 GLU A N 1
ATOM 692 C CA . GLU A 1 89 ? -37.513 -0.513 55.063 1.00 95.06 89 GLU A CA 1
ATOM 693 C C . GLU A 1 89 ? -36.883 -1.565 54.131 1.00 95.06 89 GLU A C 1
ATOM 695 O O . GLU A 1 89 ? -36.310 -1.242 53.088 1.00 95.06 89 GLU A O 1
ATOM 700 N N . SER A 1 90 ? -37.015 -2.854 54.459 1.00 94.00 90 SER A N 1
ATOM 701 C CA . SER A 1 90 ? -36.504 -3.931 53.606 1.00 94.00 90 SER A CA 1
ATOM 702 C C . SER A 1 90 ? -37.233 -4.008 52.260 1.00 94.00 90 SER A C 1
ATOM 704 O O . SER A 1 90 ? -36.596 -4.227 51.228 1.00 94.00 90 SER A O 1
ATOM 706 N N . LEU A 1 91 ? -38.549 -3.778 52.246 1.00 96.44 91 LEU A N 1
ATOM 707 C CA . LEU A 1 91 ? -39.356 -3.763 51.028 1.00 96.44 91 LEU A CA 1
ATOM 708 C C . LEU A 1 91 ? -39.007 -2.563 50.148 1.00 96.44 91 LEU A C 1
ATOM 710 O O . LEU A 1 91 ? -38.926 -2.709 48.928 1.00 96.44 91 LEU A O 1
ATOM 714 N N . GLU A 1 92 ? -38.763 -1.398 50.744 1.00 95.88 92 GLU A N 1
ATOM 715 C CA . GLU A 1 92 ? -38.290 -0.214 50.025 1.00 95.88 92 GLU A CA 1
ATOM 716 C C . GLU A 1 92 ? -36.924 -0.456 49.383 1.00 95.88 92 GLU A C 1
ATOM 718 O O . GLU A 1 92 ? -36.771 -0.222 48.183 1.00 95.88 92 GLU A O 1
ATOM 723 N N . ARG A 1 93 ? -35.971 -1.041 50.121 1.00 96.56 93 ARG A N 1
ATOM 724 C CA . ARG A 1 93 ? -34.664 -1.425 49.562 1.00 96.56 93 ARG A CA 1
ATOM 725 C C . ARG A 1 93 ? -34.798 -2.429 48.417 1.00 96.56 93 ARG A C 1
ATOM 727 O O . ARG A 1 93 ? -34.118 -2.294 47.404 1.00 96.56 93 ARG A O 1
ATOM 734 N N . ILE A 1 94 ? -35.681 -3.425 48.538 1.00 96.69 94 ILE A N 1
ATOM 735 C CA . ILE A 1 94 ? -35.934 -4.396 47.461 1.00 96.69 94 ILE A CA 1
ATOM 736 C C . ILE A 1 94 ? -36.483 -3.690 46.217 1.00 96.69 94 ILE A C 1
ATOM 738 O O . ILE A 1 94 ? -36.013 -3.962 45.113 1.00 96.69 94 ILE A O 1
ATOM 742 N N . ARG A 1 95 ? -37.439 -2.767 46.382 1.00 97.31 95 ARG A N 1
ATOM 743 C CA . ARG A 1 95 ? -37.994 -1.982 45.268 1.00 97.31 95 ARG A CA 1
ATOM 744 C C . ARG A 1 95 ? -36.929 -1.118 44.606 1.00 97.31 95 ARG A C 1
ATOM 746 O O . ARG A 1 95 ? -36.881 -1.045 43.383 1.00 97.31 95 ARG A O 1
ATOM 753 N N . GLU A 1 96 ? -36.058 -0.490 45.388 1.00 97.25 96 GLU A N 1
ATOM 754 C CA . GLU A 1 96 ? -34.964 0.314 44.849 1.00 97.25 96 GLU A CA 1
ATOM 755 C C . GLU A 1 96 ? -33.979 -0.540 44.040 1.00 97.25 96 GLU A C 1
ATOM 757 O O . GLU A 1 96 ? -33.645 -0.187 42.908 1.00 97.25 96 GLU A O 1
ATOM 762 N N . ILE A 1 97 ? -33.585 -1.704 44.564 1.00 97.12 97 ILE A N 1
ATOM 763 C CA . ILE A 1 97 ? -32.719 -2.657 43.856 1.00 97.12 97 ILE A CA 1
ATOM 764 C C . ILE A 1 97 ? -33.383 -3.141 42.562 1.00 97.12 97 ILE A C 1
ATOM 766 O O . ILE A 1 97 ? -32.716 -3.227 41.533 1.00 97.12 97 ILE A O 1
ATOM 770 N N . GLN A 1 98 ? -34.685 -3.433 42.586 1.00 97.50 98 GLN A N 1
ATOM 771 C CA . GLN A 1 98 ? -35.435 -3.830 41.391 1.00 97.50 98 GLN A CA 1
ATOM 772 C C . GLN A 1 98 ? -35.450 -2.716 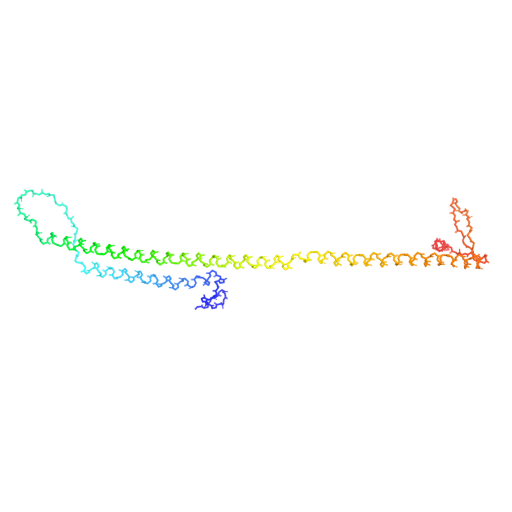40.341 1.00 97.50 98 GLN A C 1
ATOM 774 O O . GLN A 1 98 ? -35.114 -2.965 39.187 1.00 97.50 98 GLN A O 1
ATOM 779 N N . ASN A 1 99 ? -35.724 -1.474 40.746 1.00 97.44 99 ASN A N 1
ATOM 780 C CA . ASN A 1 99 ? -35.692 -0.327 39.839 1.00 97.44 99 ASN A CA 1
ATOM 781 C C . ASN A 1 99 ? -34.302 -0.141 39.211 1.00 97.44 99 ASN A C 1
ATOM 783 O O . ASN A 1 99 ? -34.187 0.103 38.010 1.00 97.44 99 ASN A O 1
ATOM 787 N N . GLN A 1 100 ? -33.235 -0.279 40.003 1.00 97.75 100 GLN A N 1
ATOM 788 C CA . GLN A 1 100 ? -31.862 -0.201 39.500 1.00 97.75 100 GLN A CA 1
ATOM 789 C C . GLN A 1 100 ? -31.539 -1.359 38.544 1.00 97.75 100 GLN A C 1
ATOM 791 O O . GLN A 1 100 ? -30.905 -1.141 37.512 1.00 97.75 100 GLN A O 1
ATOM 796 N N . ALA A 1 101 ? -32.007 -2.574 38.840 1.00 97.75 101 ALA A N 1
ATOM 797 C CA . ALA A 1 101 ? -31.849 -3.725 37.958 1.00 97.75 101 ALA A CA 1
ATOM 798 C C . ALA A 1 101 ? -32.555 -3.508 36.609 1.00 97.75 101 ALA A C 1
ATOM 800 O O . ALA A 1 101 ? -31.961 -3.784 35.567 1.00 97.75 101 ALA A O 1
ATOM 801 N N . ASP A 1 102 ? -33.765 -2.946 36.613 1.00 97.88 102 ASP A N 1
ATOM 802 C CA . ASP A 1 102 ? -34.520 -2.634 35.395 1.00 97.88 102 ASP A CA 1
ATOM 803 C C . ASP A 1 102 ? -33.827 -1.565 34.542 1.00 97.88 102 ASP A C 1
ATOM 805 O O . ASP A 1 102 ? -33.798 -1.658 33.311 1.00 97.88 102 ASP A O 1
ATOM 809 N N . VAL A 1 103 ? -33.242 -0.545 35.178 1.00 97.94 103 VAL A N 1
ATOM 810 C CA . VAL A 1 103 ? -32.440 0.475 34.483 1.00 97.94 103 VAL A CA 1
ATOM 811 C C . VAL A 1 103 ? -31.213 -0.165 33.836 1.00 97.94 103 VAL A C 1
ATOM 813 O O . VAL A 1 103 ? -30.985 0.020 32.641 1.00 97.94 103 VAL A O 1
ATOM 816 N N . LEU A 1 104 ? -30.471 -0.987 34.581 1.00 98.12 104 LEU A N 1
ATOM 817 C CA . LEU A 1 104 ? -29.289 -1.676 34.059 1.00 98.12 104 LEU A CA 1
ATOM 818 C C . LEU A 1 104 ? -29.629 -2.620 32.900 1.00 98.12 104 LEU A C 1
ATOM 820 O O . LEU A 1 104 ? -28.871 -2.702 31.933 1.00 98.12 104 LEU A O 1
ATOM 824 N N . GLN A 1 105 ? -30.766 -3.316 32.956 1.00 98.06 105 GLN A N 1
ATOM 825 C CA . GLN A 1 105 ? -31.221 -4.163 31.851 1.00 98.06 105 GLN A CA 1
ATOM 826 C C . GLN A 1 105 ? -31.469 -3.345 30.580 1.00 98.06 105 GLN A C 1
ATOM 828 O O . GLN A 1 105 ? -30.956 -3.707 29.517 1.00 98.06 105 GLN A O 1
ATOM 833 N N . LYS A 1 106 ? -32.162 -2.206 30.690 1.00 98.19 106 LYS A N 1
ATOM 834 C CA . LYS A 1 106 ? -32.399 -1.296 29.557 1.00 98.19 106 LYS A CA 1
ATOM 835 C C . LYS A 1 106 ? -31.094 -0.744 28.983 1.00 98.19 106 LYS A C 1
ATOM 837 O O . LYS A 1 106 ? -30.933 -0.695 27.763 1.00 98.19 106 LYS A O 1
ATOM 842 N N . ASP A 1 107 ? -30.139 -0.391 29.838 1.00 97.88 107 ASP A N 1
ATOM 843 C CA . ASP A 1 107 ? -28.826 0.095 29.406 1.00 97.88 107 ASP A CA 1
ATOM 844 C C . ASP A 1 107 ? -28.031 -0.987 28.663 1.00 97.88 107 ASP A C 1
ATOM 846 O O . ASP A 1 107 ? -27.408 -0.712 27.632 1.00 97.88 107 ASP A O 1
ATOM 850 N N . ILE A 1 108 ? -28.091 -2.239 29.129 1.00 98.25 108 ILE A N 1
ATOM 851 C CA . ILE A 1 108 ? -27.471 -3.385 28.452 1.00 98.25 108 ILE A CA 1
ATOM 852 C C . ILE A 1 108 ? -28.118 -3.621 27.085 1.00 98.25 108 ILE A C 1
ATOM 854 O O . ILE A 1 108 ? -27.405 -3.843 26.102 1.00 98.25 108 ILE A O 1
ATOM 858 N N . GLU A 1 109 ? -29.445 -3.581 26.994 1.00 98.19 109 GLU A N 1
ATOM 859 C CA . GLU A 1 109 ? -30.173 -3.746 25.733 1.00 98.19 109 GLU A CA 1
ATOM 860 C C . GLU A 1 109 ? -29.827 -2.642 24.734 1.00 98.19 109 GLU A C 1
ATOM 862 O O . GLU A 1 109 ? -29.484 -2.928 23.582 1.00 98.19 109 GLU A O 1
ATOM 867 N N . HIS A 1 110 ? -29.817 -1.390 25.188 1.00 98.12 110 HIS A N 1
ATOM 868 C CA . HIS A 1 110 ? -29.412 -0.251 24.378 1.00 98.12 110 HIS A CA 1
ATOM 869 C C . HIS A 1 110 ? -27.950 -0.378 23.919 1.00 98.12 110 HIS A C 1
ATOM 871 O O . HIS A 1 110 ? -27.659 -0.223 22.730 1.00 98.12 110 HIS A O 1
ATOM 877 N N . GLY A 1 111 ? -27.033 -0.753 24.816 1.00 98.25 111 GLY A N 1
ATOM 878 C CA . GLY A 1 111 ? -25.631 -1.006 24.481 1.00 98.25 111 GLY A CA 1
ATOM 879 C C . GLY A 1 111 ? -25.467 -2.124 23.445 1.00 98.25 111 GLY A C 1
ATOM 880 O O . GLY A 1 111 ? -24.725 -1.974 22.470 1.00 98.25 111 GLY A O 1
ATOM 881 N N . ARG A 1 112 ? -26.212 -3.227 23.583 1.00 98.31 112 ARG A N 1
ATOM 882 C CA . ARG A 1 112 ? -26.230 -4.326 22.601 1.00 98.31 112 ARG A CA 1
ATOM 883 C C . ARG A 1 112 ? -26.745 -3.861 21.240 1.00 98.31 112 ARG A C 1
ATOM 885 O O . ARG A 1 112 ? -26.127 -4.187 20.223 1.00 98.31 112 ARG A O 1
ATOM 892 N N . ALA A 1 113 ? -27.817 -3.070 21.207 1.00 98.06 113 ALA A N 1
ATOM 893 C CA . ALA A 1 113 ? -28.367 -2.509 19.975 1.00 98.06 113 ALA A CA 1
ATOM 894 C C . ALA A 1 113 ? -27.368 -1.569 19.277 1.00 98.06 113 ALA A C 1
ATOM 896 O O . ALA A 1 113 ? -27.164 -1.660 18.062 1.00 98.06 113 ALA A O 1
ATOM 897 N N . GLN A 1 114 ? -26.676 -0.716 20.039 1.00 98.25 114 GLN A N 1
ATOM 898 C CA . GLN A 1 114 ? -25.623 0.152 19.510 1.00 98.25 114 GLN A CA 1
ATOM 899 C C . GLN A 1 114 ? -24.456 -0.652 18.928 1.00 98.25 114 GLN A C 1
ATOM 901 O O . GLN A 1 114 ? -24.018 -0.377 17.809 1.00 98.25 114 GLN A O 1
ATOM 906 N N . ILE A 1 115 ? -23.984 -1.683 19.636 1.00 98.25 115 ILE A N 1
ATOM 907 C CA . ILE A 1 115 ? -22.917 -2.566 19.146 1.00 98.25 115 ILE A CA 1
ATOM 908 C C . ILE A 1 115 ? -23.341 -3.257 17.847 1.00 98.25 115 ILE A C 1
ATOM 910 O O . ILE A 1 115 ? -22.553 -3.310 16.902 1.00 98.25 115 ILE A O 1
ATOM 914 N N . ALA A 1 116 ? -24.573 -3.768 17.770 1.00 98.31 116 ALA A N 1
ATOM 915 C CA . ALA A 1 116 ? -25.093 -4.403 16.562 1.00 98.31 116 ALA A CA 1
ATOM 916 C C . ALA A 1 116 ? -25.125 -3.424 15.377 1.00 98.31 116 ALA A C 1
ATOM 918 O O . ALA A 1 116 ? -24.629 -3.749 14.296 1.00 98.31 116 ALA A O 1
ATOM 919 N N . LYS A 1 117 ? -25.607 -2.194 15.596 1.00 98.25 117 LYS A N 1
ATOM 920 C CA . LYS A 1 117 ? -25.625 -1.129 14.582 1.00 98.25 117 LYS A CA 1
ATOM 921 C C . LYS A 1 117 ? -24.219 -0.775 14.094 1.00 98.25 117 LYS A C 1
ATOM 923 O O . LYS A 1 117 ? -23.984 -0.682 12.888 1.00 98.25 117 LYS A O 1
ATOM 928 N N . LEU A 1 118 ? -23.267 -0.612 15.013 1.00 98.31 118 LEU A N 1
ATOM 929 C CA . LEU A 1 118 ? -21.876 -0.320 14.667 1.00 98.31 118 LEU A CA 1
ATOM 930 C C . LEU A 1 118 ? -21.243 -1.471 13.879 1.00 98.31 118 LEU A C 1
ATOM 932 O O . LEU A 1 118 ? -20.630 -1.222 12.841 1.00 98.31 118 LEU A O 1
ATOM 936 N N . LYS A 1 119 ? -21.448 -2.724 14.302 1.00 98.38 119 LYS A N 1
ATOM 937 C CA . LYS A 1 119 ? -20.973 -3.913 13.576 1.00 98.38 119 LYS A CA 1
ATOM 938 C C . LYS A 1 119 ? -21.542 -3.985 12.161 1.00 98.38 119 LYS A C 1
ATOM 940 O O . LYS A 1 119 ? -20.775 -4.216 11.231 1.00 98.38 119 LYS A O 1
ATOM 945 N N . ALA A 1 120 ? -22.839 -3.729 11.990 1.00 98.12 120 ALA A N 1
ATOM 946 C CA . ALA A 1 120 ? -23.470 -3.685 10.674 1.00 98.12 120 ALA A CA 1
ATOM 947 C C . ALA A 1 120 ? -22.844 -2.594 9.788 1.00 98.12 120 ALA A C 1
ATOM 949 O O . ALA A 1 120 ? -22.443 -2.873 8.660 1.00 98.12 120 ALA A O 1
ATOM 950 N N . SER A 1 121 ? -22.650 -1.383 10.324 1.00 98.12 121 SER A N 1
ATOM 951 C CA . SER A 1 121 ? -22.002 -0.296 9.576 1.00 98.12 121 SER A CA 1
ATOM 952 C C . SER A 1 121 ? -20.553 -0.612 9.185 1.00 98.12 121 SER A C 1
ATOM 954 O O . SER A 1 121 ? -20.116 -0.277 8.086 1.00 98.12 121 SER A O 1
ATOM 956 N N . LEU A 1 122 ? -19.797 -1.290 10.057 1.00 98.19 122 LEU A N 1
ATOM 957 C CA . LEU A 1 122 ? -18.426 -1.705 9.766 1.00 98.19 122 LEU A CA 1
ATOM 958 C C . LEU A 1 122 ? -18.387 -2.813 8.713 1.00 98.19 122 LEU A C 1
ATOM 960 O O . LEU A 1 122 ? -17.517 -2.785 7.847 1.00 98.19 122 LEU A O 1
ATOM 964 N N . ALA A 1 123 ? -19.317 -3.768 8.767 1.00 97.94 123 ALA A N 1
ATOM 965 C CA . ALA A 1 123 ? -19.446 -4.816 7.761 1.00 97.94 123 ALA A CA 1
ATOM 966 C C . ALA A 1 123 ? -19.767 -4.221 6.382 1.00 97.94 123 ALA A C 1
ATOM 968 O O . ALA A 1 123 ? -19.104 -4.566 5.406 1.00 97.94 123 ALA A O 1
ATOM 969 N N . GLN A 1 124 ? -20.692 -3.259 6.325 1.00 97.12 124 GLN A N 1
ATOM 970 C CA . GLN A 1 124 ? -21.009 -2.526 5.101 1.00 97.12 124 GLN A CA 1
ATOM 971 C C . GLN A 1 124 ? -19.779 -1.790 4.555 1.00 97.12 124 GLN A C 1
ATOM 973 O O . GLN A 1 124 ? -19.369 -2.050 3.431 1.00 97.12 124 GLN A O 1
ATOM 978 N N . ARG A 1 125 ? -19.093 -0.983 5.379 1.00 97.25 125 ARG A N 1
ATOM 979 C CA . ARG A 1 125 ? -17.867 -0.275 4.957 1.00 97.25 125 ARG A CA 1
ATOM 980 C C . ARG A 1 125 ? -16.775 -1.219 4.457 1.00 97.25 125 ARG A C 1
ATOM 982 O O . ARG A 1 125 ? -16.058 -0.882 3.520 1.00 97.25 125 ARG A O 1
ATOM 989 N N . ARG A 1 126 ? -16.620 -2.393 5.079 1.00 96.88 126 ARG A N 1
ATOM 990 C CA . ARG A 1 126 ? -15.666 -3.419 4.625 1.00 96.88 126 ARG A CA 1
ATOM 991 C C . ARG A 1 126 ? -16.061 -3.988 3.265 1.00 96.88 126 ARG A C 1
ATOM 993 O O . ARG A 1 126 ? -15.185 -4.157 2.423 1.00 96.88 126 ARG A O 1
ATOM 1000 N N . SER A 1 127 ? -17.349 -4.246 3.048 1.00 96.62 127 SER A N 1
ATOM 1001 C CA . SER A 1 127 ? -17.879 -4.694 1.756 1.00 96.62 127 SER A CA 1
ATOM 1002 C C . SER A 1 127 ? -17.671 -3.641 0.665 1.00 96.62 127 SER A C 1
ATOM 1004 O O . SER A 1 127 ? -17.175 -3.960 -0.417 1.00 96.62 127 SER A O 1
ATOM 1006 N N . ASP A 1 128 ? -17.971 -2.377 0.966 1.00 96.31 128 ASP A N 1
ATOM 1007 C CA . ASP A 1 128 ? -17.800 -1.254 0.040 1.00 96.31 128 ASP A CA 1
ATOM 1008 C C . ASP A 1 128 ? -16.322 -1.065 -0.323 1.00 96.31 128 ASP A C 1
ATOM 1010 O O . ASP A 1 128 ? -15.971 -0.958 -1.499 1.00 96.31 128 ASP A O 1
ATOM 1014 N N . TYR A 1 129 ? -15.433 -1.107 0.678 1.00 95.75 129 TYR A N 1
ATOM 1015 C CA . TYR A 1 129 ? -13.987 -1.048 0.463 1.00 95.75 129 TYR A CA 1
ATOM 1016 C C . TYR A 1 129 ? -13.490 -2.227 -0.376 1.00 95.75 129 TYR A C 1
ATOM 1018 O O . TYR A 1 129 ? -12.736 -2.021 -1.323 1.00 95.75 129 TYR A O 1
ATOM 1026 N N . GLY A 1 130 ? -13.923 -3.451 -0.063 1.00 94.25 130 GLY A N 1
ATOM 1027 C CA . GLY A 1 130 ? -13.556 -4.645 -0.824 1.00 94.25 130 GLY A CA 1
ATOM 1028 C C . GLY A 1 130 ? -13.982 -4.544 -2.289 1.00 94.25 130 GLY A C 1
ATOM 1029 O O . GLY A 1 130 ? -13.188 -4.831 -3.183 1.00 94.25 130 GLY A O 1
ATOM 1030 N N . SER A 1 131 ? -15.192 -4.043 -2.536 1.00 92.12 131 SER A N 1
ATOM 1031 C CA . SER A 1 131 ? -15.737 -3.841 -3.882 1.00 92.12 131 SER A CA 1
ATOM 1032 C C . SER A 1 131 ? -14.968 -2.765 -4.653 1.00 92.12 131 SER A C 1
ATOM 1034 O O . SER A 1 131 ? -14.585 -2.976 -5.805 1.00 92.12 131 SER A O 1
ATOM 1036 N N . ALA A 1 132 ? -14.671 -1.633 -4.009 1.00 90.69 132 ALA A N 1
ATOM 1037 C CA . ALA A 1 132 ? -13.883 -0.557 -4.608 1.00 90.69 132 ALA A CA 1
ATOM 1038 C C . ALA A 1 132 ? -12.427 -0.979 -4.880 1.00 90.69 132 ALA A C 1
ATOM 1040 O O . ALA A 1 132 ? -11.838 -0.593 -5.892 1.00 90.69 132 ALA A O 1
ATOM 1041 N N . ALA A 1 133 ? -11.840 -1.788 -3.994 1.00 94.38 133 ALA A N 1
ATOM 1042 C CA . ALA A 1 133 ? -10.449 -2.215 -4.086 1.00 94.38 133 ALA A CA 1
ATOM 1043 C C . ALA A 1 133 ? -10.222 -3.413 -5.021 1.00 94.38 133 ALA A C 1
ATOM 1045 O O . ALA A 1 133 ? -9.088 -3.612 -5.457 1.00 94.38 133 ALA A O 1
ATOM 1046 N N . HIS A 1 134 ? -11.264 -4.180 -5.367 1.00 91.69 134 HIS A N 1
ATOM 1047 C CA . HIS A 1 134 ? -11.148 -5.452 -6.094 1.00 91.69 134 HIS A CA 1
ATOM 1048 C C . HIS A 1 134 ? -10.315 -5.358 -7.385 1.00 91.69 134 HIS A C 1
ATOM 1050 O O . HIS A 1 134 ? -9.479 -6.215 -7.653 1.00 91.69 134 HIS A O 1
ATOM 1056 N N . ASN A 1 135 ? -10.477 -4.273 -8.150 1.00 91.12 135 ASN A N 1
ATOM 1057 C CA . ASN A 1 135 ? -9.804 -4.088 -9.441 1.00 91.12 135 ASN A CA 1
ATOM 1058 C C . ASN A 1 135 ? -8.510 -3.258 -9.374 1.00 91.12 135 ASN A C 1
ATOM 1060 O O . ASN A 1 135 ? -7.822 -3.101 -10.386 1.00 91.12 135 ASN A O 1
ATOM 1064 N N . LEU A 1 136 ? -8.160 -2.699 -8.213 1.00 95.19 136 LEU A N 1
ATOM 1065 C CA . LEU A 1 136 ? -6.944 -1.898 -8.054 1.00 95.19 136 LEU A CA 1
ATOM 1066 C C . LEU A 1 136 ? -5.641 -2.678 -8.300 1.00 95.19 136 LEU A C 1
ATOM 1068 O O . LEU A 1 136 ? -4.796 -2.145 -9.023 1.00 95.19 136 LEU A O 1
ATOM 1072 N N . PRO A 1 137 ? -5.426 -3.892 -7.752 1.00 95.25 137 PRO A N 1
ATOM 1073 C CA . PRO A 1 137 ? -4.171 -4.612 -7.977 1.00 95.25 137 PRO A CA 1
ATOM 1074 C C . PRO A 1 137 ? -3.994 -4.996 -9.450 1.00 95.25 137 PRO A C 1
ATOM 1076 O O . PRO A 1 137 ? -2.909 -4.820 -10.003 1.00 95.25 137 PRO A O 1
ATOM 1079 N N . THR A 1 138 ? -5.066 -5.420 -10.121 1.00 94.94 138 THR A N 1
ATOM 1080 C CA . THR A 1 138 ? -5.060 -5.740 -11.557 1.00 94.94 138 THR A CA 1
ATOM 1081 C C . THR A 1 138 ? -4.741 -4.511 -12.406 1.00 94.94 138 THR A C 1
ATOM 1083 O O . THR A 1 138 ? -3.917 -4.571 -13.312 1.00 94.94 138 THR A O 1
ATOM 1086 N N . ARG A 1 139 ? -5.334 -3.350 -12.092 1.00 94.94 139 ARG A N 1
ATOM 1087 C CA . ARG A 1 139 ? -5.006 -2.097 -12.792 1.00 94.94 139 ARG A CA 1
ATOM 1088 C C . ARG A 1 139 ? -3.548 -1.699 -12.578 1.00 94.94 139 ARG A C 1
ATOM 1090 O O . ARG A 1 139 ? -2.874 -1.356 -13.542 1.00 94.94 139 ARG A O 1
ATOM 1097 N N . ARG A 1 140 ? -3.049 -1.775 -11.340 1.00 96.38 140 ARG A N 1
ATOM 1098 C CA . ARG A 1 140 ? -1.653 -1.445 -11.008 1.00 96.38 140 ARG A CA 1
ATOM 1099 C C . ARG A 1 140 ? -0.671 -2.325 -11.776 1.00 96.38 140 ARG A C 1
ATOM 1101 O O . ARG A 1 140 ? 0.224 -1.798 -12.430 1.00 96.38 140 ARG A O 1
ATOM 1108 N N . THR A 1 141 ? -0.865 -3.640 -11.747 1.00 96.69 141 THR A N 1
ATOM 1109 C CA . THR A 1 141 ? -0.019 -4.591 -12.488 1.00 96.69 141 THR A CA 1
ATOM 1110 C C . THR A 1 141 ? -0.067 -4.330 -13.992 1.00 96.69 141 THR A C 1
ATOM 1112 O O . THR A 1 141 ? 0.986 -4.169 -14.599 1.00 96.69 141 THR A O 1
ATOM 1115 N N . ALA A 1 142 ? -1.252 -4.124 -14.575 1.00 97.06 142 ALA A N 1
ATOM 1116 C CA . ALA A 1 142 ? -1.383 -3.785 -15.993 1.00 97.06 142 ALA A CA 1
ATOM 1117 C C . ALA A 1 142 ? -0.649 -2.483 -16.373 1.00 97.06 142 ALA A C 1
ATOM 1119 O O . ALA A 1 142 ? 0.010 -2.419 -17.414 1.00 97.06 142 ALA A O 1
ATOM 1120 N N . THR A 1 143 ? -0.718 -1.441 -15.532 1.00 96.75 143 THR A N 1
ATOM 1121 C CA . THR A 1 143 ?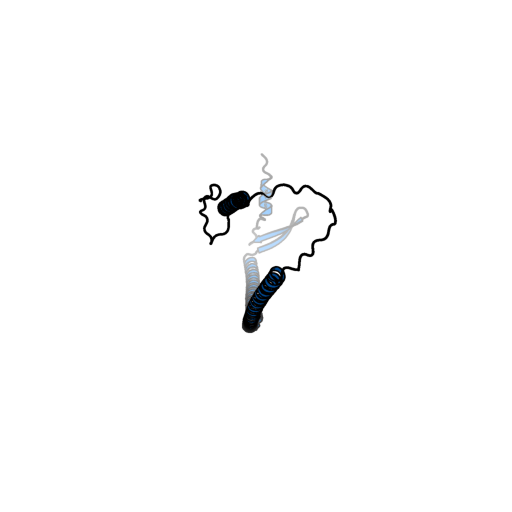 0.034 -0.199 -15.779 1.00 96.75 143 THR A CA 1
ATOM 1122 C C . THR A 1 143 ? 1.543 -0.408 -15.705 1.00 96.75 143 THR A C 1
ATOM 1124 O O . THR A 1 143 ? 2.261 0.107 -16.560 1.00 96.75 143 THR A O 1
ATOM 1127 N N . LEU A 1 144 ? 2.025 -1.197 -14.738 1.00 97.88 144 LEU A N 1
ATOM 1128 C CA . LEU A 1 144 ? 3.448 -1.509 -14.600 1.00 97.88 144 LEU A CA 1
ATOM 1129 C C . LEU A 1 144 ? 3.953 -2.308 -15.802 1.00 97.88 144 LEU A C 1
ATOM 1131 O O . LEU A 1 144 ? 4.934 -1.915 -16.426 1.00 97.88 144 LEU A O 1
ATOM 1135 N N . GLU A 1 145 ? 3.229 -3.351 -16.205 1.00 98.00 145 GLU A N 1
ATOM 1136 C CA . GLU A 1 145 ? 3.576 -4.145 -17.384 1.00 98.00 145 GLU A CA 1
ATOM 1137 C C . GLU A 1 145 ? 3.615 -3.302 -18.663 1.00 98.00 145 GLU A C 1
ATOM 1139 O O . GLU A 1 145 ? 4.478 -3.500 -19.519 1.00 98.00 145 GLU A O 1
ATOM 1144 N N . SER A 1 146 ? 2.687 -2.35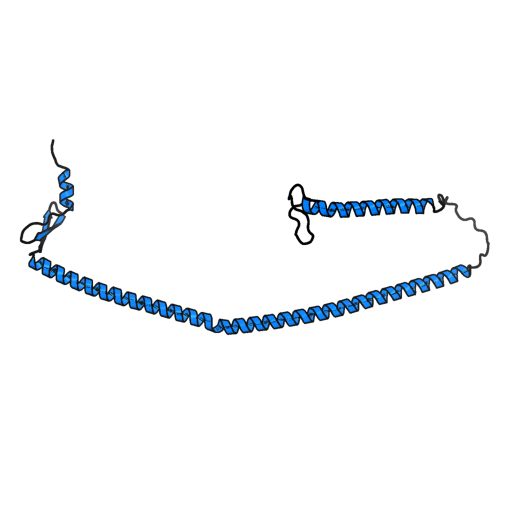3 -18.816 1.00 98.00 146 SER A N 1
ATOM 1145 C CA . SER A 1 146 ? 2.680 -1.430 -19.953 1.00 98.00 146 SER A CA 1
ATOM 1146 C C . SER A 1 146 ? 3.943 -0.564 -19.983 1.00 98.00 146 SER A C 1
ATOM 1148 O O . SER A 1 146 ? 4.558 -0.401 -21.043 1.00 98.00 146 SER A O 1
ATOM 1150 N N . VAL A 1 147 ? 4.358 -0.034 -18.828 1.00 98.31 147 VAL A N 1
ATOM 1151 C CA . VAL A 1 147 ? 5.587 0.763 -18.698 1.00 98.31 147 VAL A CA 1
ATOM 1152 C C . VAL A 1 147 ? 6.820 -0.095 -18.976 1.00 98.31 147 VAL A C 1
ATOM 1154 O O . VAL A 1 147 ? 7.653 0.295 -19.792 1.00 98.31 147 VAL A O 1
ATOM 1157 N N . GLU A 1 148 ? 6.913 -1.292 -18.398 1.00 98.38 148 GLU A N 1
ATOM 1158 C CA . GLU A 1 148 ? 8.023 -2.221 -18.635 1.00 98.38 148 GLU A CA 1
ATOM 1159 C C . GLU A 1 148 ? 8.150 -2.615 -20.111 1.00 98.38 148 GLU A C 1
ATOM 1161 O O . GLU A 1 148 ? 9.248 -2.609 -20.673 1.00 98.38 148 GLU A O 1
ATOM 1166 N N . LYS A 1 149 ? 7.028 -2.910 -20.781 1.00 98.31 149 LYS A N 1
ATOM 1167 C CA . LYS A 1 149 ? 7.002 -3.166 -22.231 1.00 98.31 149 LYS A CA 1
ATOM 1168 C C . LYS A 1 149 ? 7.439 -1.933 -23.025 1.00 98.31 149 LYS A C 1
ATOM 1170 O O . LYS A 1 149 ? 8.064 -2.071 -24.074 1.00 98.31 149 LYS A O 1
ATOM 1175 N N . GLY A 1 150 ? 7.116 -0.727 -22.557 1.00 98.31 150 GLY A N 1
ATOM 1176 C CA . GLY A 1 150 ? 7.615 0.528 -23.122 1.00 98.31 150 GLY A CA 1
ATOM 1177 C C . GLY A 1 150 ? 9.137 0.638 -23.026 1.00 98.31 150 GLY A C 1
ATOM 1178 O O . GLY A 1 150 ? 9.796 0.832 -24.047 1.00 98.31 150 GLY A O 1
ATOM 1179 N N . ILE A 1 151 ? 9.688 0.426 -21.829 1.00 98.38 151 ILE A N 1
ATOM 1180 C CA . ILE A 1 151 ? 11.131 0.475 -21.558 1.00 98.38 151 ILE A CA 1
ATOM 1181 C C . ILE A 1 151 ? 11.876 -0.533 -22.437 1.00 98.38 151 ILE A C 1
ATOM 1183 O O . ILE A 1 151 ? 12.782 -0.143 -23.167 1.00 98.38 151 ILE A O 1
ATOM 1187 N N . LYS A 1 152 ? 11.441 -1.800 -22.457 1.00 98.56 152 LYS A N 1
ATOM 1188 C CA . LYS A 1 152 ? 12.071 -2.856 -23.271 1.00 98.56 152 LYS A CA 1
ATOM 1189 C C . LYS A 1 152 ? 12.083 -2.521 -24.765 1.00 98.56 152 LYS A C 1
ATOM 1191 O O . LYS A 1 152 ? 13.069 -2.780 -25.447 1.00 98.56 152 LYS A O 1
ATOM 1196 N N . ARG A 1 153 ? 11.004 -1.923 -25.289 1.00 98.31 153 ARG A N 1
ATOM 1197 C CA . ARG A 1 153 ? 10.938 -1.504 -26.701 1.00 98.31 153 ARG A CA 1
ATOM 1198 C C . ARG A 1 153 ? 11.907 -0.367 -27.013 1.00 98.31 153 ARG A C 1
ATOM 1200 O O . ARG A 1 153 ? 12.552 -0.400 -28.060 1.00 98.31 153 ARG A O 1
ATOM 1207 N N . ILE A 1 154 ? 11.992 0.633 -26.137 1.00 98.44 154 ILE A N 1
ATOM 1208 C CA . ILE A 1 154 ? 12.905 1.769 -26.317 1.00 98.44 154 ILE A CA 1
ATOM 1209 C C . ILE A 1 154 ? 14.355 1.295 -26.234 1.00 98.44 154 ILE A C 1
ATOM 1211 O O . ILE A 1 154 ? 15.139 1.631 -27.116 1.00 98.44 154 ILE A O 1
ATOM 1215 N N . ASP A 1 155 ? 14.681 0.471 -25.241 1.00 98.50 155 ASP A N 1
ATOM 1216 C CA . ASP A 1 155 ? 16.014 -0.103 -25.064 1.00 98.50 155 ASP A CA 1
ATOM 1217 C C . ASP A 1 155 ? 16.436 -0.935 -26.282 1.00 98.50 155 ASP A C 1
ATOM 1219 O O . ASP A 1 155 ? 17.487 -0.701 -26.877 1.00 98.50 155 ASP A O 1
ATOM 1223 N N . HIS A 1 156 ? 15.562 -1.824 -26.761 1.00 98.44 156 HIS A N 1
ATOM 1224 C CA . HIS A 1 156 ? 15.838 -2.599 -27.968 1.00 98.44 156 HIS A CA 1
ATOM 1225 C C . HIS A 1 156 ? 16.085 -1.708 -29.196 1.00 98.44 156 HIS A C 1
ATOM 1227 O O . HIS A 1 156 ? 17.028 -1.938 -29.959 1.00 98.44 156 HIS A O 1
ATOM 1233 N N . ARG A 1 157 ? 15.267 -0.664 -29.387 1.00 98.50 157 ARG A N 1
ATOM 1234 C CA . ARG A 1 157 ? 15.439 0.292 -30.490 1.00 98.50 157 ARG A CA 1
ATOM 1235 C C . ARG A 1 157 ? 16.757 1.054 -30.368 1.00 98.50 157 ARG A C 1
ATOM 1237 O O . ARG A 1 157 ? 17.442 1.224 -31.376 1.00 98.50 157 ARG A O 1
ATOM 1244 N N . TRP A 1 158 ? 17.099 1.501 -29.163 1.00 98.50 158 TRP A N 1
ATOM 1245 C CA . TRP A 1 158 ? 18.347 2.198 -28.874 1.00 98.50 158 TRP A CA 1
ATOM 1246 C C . TRP A 1 158 ? 19.552 1.318 -29.194 1.00 98.50 158 TRP A C 1
ATOM 1248 O O . TRP A 1 158 ? 20.400 1.716 -29.988 1.00 98.50 158 TRP A O 1
ATOM 1258 N N . ASN A 1 159 ? 19.574 0.094 -28.668 1.00 98.38 159 ASN A N 1
ATOM 1259 C CA . ASN A 1 159 ? 20.666 -0.853 -28.874 1.00 98.38 159 ASN A CA 1
ATOM 1260 C C . ASN A 1 159 ? 20.820 -1.229 -30.351 1.00 98.38 159 ASN A C 1
ATOM 1262 O O . ASN A 1 159 ? 21.932 -1.248 -30.872 1.00 98.38 159 ASN A O 1
ATOM 1266 N N . THR A 1 160 ? 19.709 -1.430 -31.065 1.00 98.44 160 THR A N 1
ATOM 1267 C CA . THR A 1 160 ? 19.733 -1.717 -32.508 1.00 98.44 160 THR A CA 1
ATOM 1268 C C . THR A 1 160 ? 20.287 -0.539 -33.312 1.00 98.44 160 THR A C 1
ATOM 1270 O O . THR A 1 160 ? 21.118 -0.724 -34.201 1.00 98.44 160 THR A O 1
ATOM 1273 N N . LEU A 1 161 ? 19.844 0.687 -33.013 1.00 98.50 161 LEU A N 1
ATOM 1274 C CA . LEU A 1 161 ? 20.338 1.887 -33.687 1.00 98.50 161 LEU A CA 1
ATOM 1275 C C . LEU A 1 161 ? 21.817 2.129 -33.375 1.00 98.50 161 LEU A C 1
ATOM 1277 O O . LEU A 1 161 ? 22.587 2.478 -34.271 1.00 98.50 161 LEU A O 1
ATOM 1281 N N . HIS A 1 162 ? 22.211 1.927 -32.120 1.00 98.44 162 HIS A N 1
ATOM 1282 C CA . HIS A 1 162 ? 23.587 2.062 -31.680 1.00 98.44 162 HIS A CA 1
ATOM 1283 C C . HIS A 1 162 ? 24.496 1.060 -32.397 1.00 98.44 162 HIS A C 1
ATOM 1285 O O . HIS A 1 162 ? 25.495 1.482 -32.973 1.00 98.44 162 HIS A O 1
ATOM 1291 N N . ALA A 1 163 ? 24.110 -0.219 -32.458 1.00 98.25 163 ALA A N 1
ATOM 1292 C CA . ALA A 1 163 ? 24.856 -1.256 -33.168 1.00 98.25 163 ALA A CA 1
ATOM 1293 C C . ALA A 1 163 ? 25.055 -0.904 -34.650 1.00 98.25 163 ALA A C 1
ATOM 1295 O O . ALA A 1 163 ? 26.187 -0.856 -35.120 1.00 98.25 163 ALA A O 1
ATOM 1296 N N . ARG A 1 164 ? 23.984 -0.524 -35.361 1.00 98.19 164 ARG A N 1
ATOM 1297 C CA . ARG A 1 164 ? 24.072 -0.108 -36.775 1.00 98.19 164 ARG A CA 1
ATOM 1298 C C . ARG A 1 164 ? 24.956 1.121 -36.977 1.00 98.19 164 ARG A C 1
ATOM 1300 O O . ARG A 1 164 ? 25.705 1.205 -37.945 1.00 98.19 164 ARG A O 1
ATOM 1307 N N . 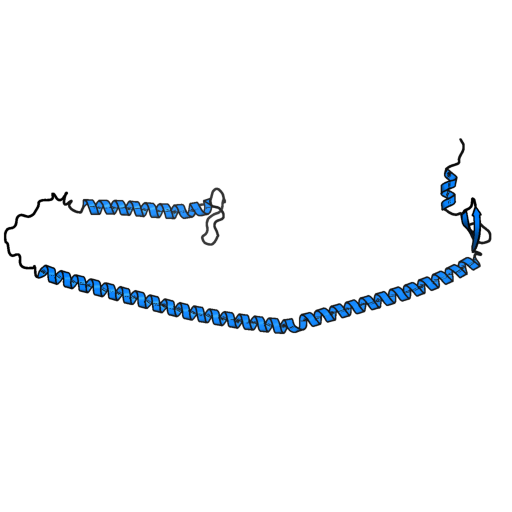THR A 1 165 ? 24.874 2.089 -36.065 1.00 98.31 165 THR A N 1
ATOM 1308 C CA . THR A 1 165 ? 25.707 3.300 -36.120 1.00 98.31 165 THR A CA 1
ATOM 1309 C C . THR A 1 165 ? 27.174 2.960 -35.871 1.00 98.31 165 THR A C 1
ATOM 1311 O O . THR A 1 165 ? 28.049 3.503 -36.542 1.00 98.31 165 THR A O 1
ATOM 1314 N N . ALA A 1 166 ? 27.454 2.063 -34.925 1.00 98.44 166 ALA A N 1
ATOM 1315 C CA . ALA A 1 166 ? 28.798 1.582 -34.648 1.00 98.44 166 ALA A CA 1
ATOM 1316 C C . ALA A 1 166 ? 29.367 0.821 -35.853 1.00 98.44 166 ALA A C 1
ATOM 1318 O O . ALA A 1 166 ? 30.477 1.126 -36.275 1.00 98.44 166 ALA A O 1
ATOM 1319 N N . GLU A 1 167 ? 28.596 -0.079 -36.465 1.00 97.88 167 GLU A N 1
ATOM 1320 C CA . GLU A 1 167 ? 28.980 -0.800 -37.687 1.00 97.88 167 GLU A CA 1
ATOM 1321 C C . GLU A 1 167 ? 29.297 0.158 -38.841 1.00 97.88 167 GLU A C 1
ATOM 1323 O O . GLU A 1 167 ? 30.365 0.062 -39.447 1.00 97.88 167 GLU A O 1
ATOM 1328 N N . ALA A 1 168 ? 28.420 1.135 -39.100 1.00 98.06 168 ALA A N 1
ATOM 1329 C CA . ALA A 1 168 ? 28.636 2.138 -40.139 1.00 98.06 168 ALA A CA 1
ATOM 1330 C C . ALA A 1 168 ? 29.890 2.984 -39.870 1.00 98.06 168 ALA A C 1
ATOM 1332 O O . ALA A 1 168 ? 30.680 3.230 -40.779 1.00 98.06 168 ALA A O 1
ATOM 1333 N N . ARG A 1 169 ? 30.116 3.400 -38.616 1.00 97.81 169 ARG A N 1
ATOM 1334 C CA . ARG A 1 169 ? 31.331 4.134 -38.231 1.00 97.81 169 ARG A CA 1
ATOM 1335 C C . ARG A 1 169 ? 32.581 3.288 -38.404 1.00 97.81 169 ARG A C 1
ATOM 1337 O O . ARG A 1 169 ? 33.555 3.785 -38.949 1.00 97.81 169 ARG A O 1
ATOM 1344 N N . VAL A 1 170 ? 32.560 2.025 -37.981 1.00 97.25 170 VAL A N 1
ATOM 1345 C CA . VAL A 1 170 ? 33.692 1.106 -38.161 1.00 97.25 170 VAL A CA 1
ATOM 1346 C C . VAL A 1 170 ? 34.014 0.944 -39.644 1.00 97.25 170 VAL A C 1
ATOM 1348 O O . VAL A 1 170 ? 35.183 1.022 -40.008 1.00 97.25 170 VAL A O 1
ATOM 1351 N N . PHE A 1 171 ? 33.002 0.770 -40.498 1.00 97.19 171 PHE A N 1
ATOM 1352 C CA . PHE A 1 171 ? 33.188 0.699 -41.946 1.00 97.19 171 PHE A CA 1
ATOM 1353 C C . PHE A 1 171 ? 33.821 1.982 -42.504 1.00 97.19 171 PHE A C 1
ATOM 1355 O O . PHE A 1 171 ? 34.884 1.921 -43.112 1.00 97.19 171 PHE A O 1
ATOM 1362 N N . LEU A 1 172 ? 33.240 3.151 -42.219 1.00 97.31 172 LEU A N 1
ATOM 1363 C CA . LEU A 1 172 ? 33.764 4.434 -42.701 1.00 97.31 172 LEU A CA 1
ATOM 1364 C C . LEU A 1 172 ? 35.179 4.725 -42.189 1.00 97.31 172 LEU A C 1
ATOM 1366 O O . LEU A 1 172 ? 36.004 5.253 -42.928 1.00 97.31 172 LEU A O 1
ATOM 1370 N N . CYS A 1 173 ? 35.481 4.372 -40.939 1.00 95.56 173 CYS A N 1
ATOM 1371 C CA . CYS A 1 173 ? 36.822 4.518 -40.385 1.00 95.56 173 CYS A CA 1
ATOM 1372 C C . CYS A 1 173 ? 37.834 3.598 -41.074 1.00 95.56 173 CYS A C 1
ATOM 1374 O O . CYS A 1 173 ? 38.974 4.015 -41.246 1.00 95.56 173 CYS A O 1
ATOM 1376 N N . ARG A 1 174 ? 37.442 2.379 -41.474 1.00 93.56 174 ARG A N 1
ATOM 1377 C CA . ARG A 1 174 ? 38.306 1.474 -42.252 1.00 93.56 174 ARG A CA 1
ATOM 1378 C C . ARG A 1 174 ? 38.586 2.037 -43.640 1.00 93.56 174 ARG A C 1
ATOM 1380 O O . ARG A 1 174 ? 39.748 2.179 -43.988 1.00 93.56 174 ARG A O 1
ATOM 1387 N N . GLU A 1 175 ? 37.554 2.465 -44.362 1.00 95.75 175 GLU A N 1
ATOM 1388 C CA . GLU A 1 175 ? 37.716 3.079 -45.688 1.00 95.75 175 GLU A CA 1
ATOM 1389 C C . GLU A 1 175 ? 38.582 4.345 -45.628 1.00 95.75 175 GLU A C 1
ATOM 1391 O O . GLU A 1 175 ? 39.499 4.530 -46.424 1.00 95.75 175 GLU A O 1
ATOM 1396 N N . ALA A 1 176 ? 38.348 5.212 -44.637 1.00 94.88 176 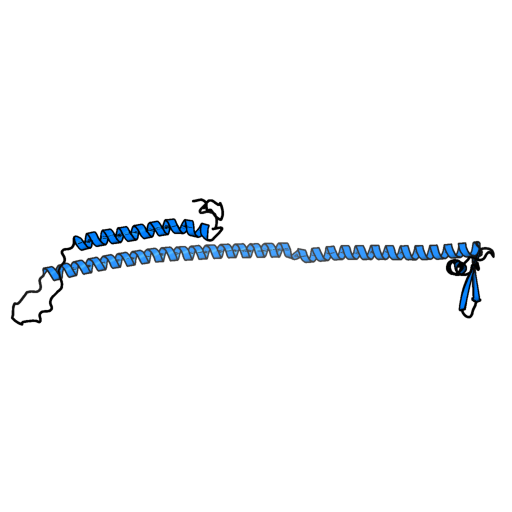ALA A N 1
ATOM 1397 C CA . ALA A 1 176 ? 39.182 6.390 -44.426 1.00 94.88 176 ALA A CA 1
ATOM 1398 C C . ALA A 1 176 ? 40.633 6.000 -44.104 1.00 94.88 176 ALA A C 1
ATOM 1400 O O . ALA A 1 176 ? 41.561 6.565 -44.677 1.00 94.88 176 ALA A O 1
ATOM 1401 N N . ALA A 1 177 ? 40.840 5.028 -43.212 1.00 91.75 177 ALA A N 1
ATOM 1402 C CA . ALA A 1 177 ? 42.166 4.522 -42.880 1.00 91.75 177 ALA A CA 1
ATOM 1403 C C . ALA A 1 177 ? 42.896 3.982 -44.121 1.00 91.75 177 ALA A C 1
ATOM 1405 O O . ALA A 1 177 ? 44.070 4.300 -44.308 1.00 91.75 177 ALA A O 1
ATOM 1406 N N . ASP A 1 178 ? 42.201 3.251 -44.991 1.00 89.81 178 ASP A N 1
ATOM 1407 C CA . ASP A 1 178 ? 42.751 2.725 -46.240 1.00 89.81 178 ASP A CA 1
ATOM 1408 C C . ASP A 1 178 ? 43.115 3.853 -47.221 1.00 89.81 178 ASP A C 1
ATOM 1410 O O . ASP A 1 178 ? 44.220 3.850 -47.772 1.00 89.81 178 ASP A O 1
ATOM 1414 N N . LEU A 1 179 ? 42.259 4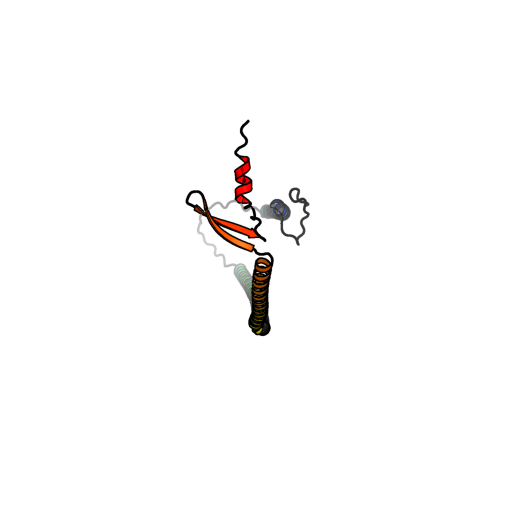.874 -47.372 1.00 91.62 179 LEU A N 1
ATOM 1415 C CA . LEU A 1 179 ? 42.533 6.062 -48.197 1.00 91.62 179 LEU A CA 1
ATOM 1416 C C . LEU A 1 179 ? 43.739 6.869 -47.698 1.00 91.62 179 LEU A C 1
ATOM 1418 O O . LEU A 1 179 ? 44.550 7.335 -48.498 1.00 91.62 179 LEU A O 1
ATOM 1422 N N . TYR A 1 180 ? 43.888 7.011 -46.381 1.00 89.75 180 TYR A N 1
ATOM 1423 C CA . TYR A 1 180 ? 45.058 7.645 -45.765 1.00 89.75 180 TYR A CA 1
ATOM 1424 C C . TYR A 1 180 ? 46.278 6.705 -45.693 1.00 89.75 180 TYR A C 1
ATOM 1426 O O . TYR A 1 180 ? 47.335 7.077 -45.177 1.00 89.75 180 TYR A O 1
ATOM 1434 N N . GLY A 1 181 ? 46.169 5.476 -46.204 1.00 89.88 181 GLY A N 1
ATOM 1435 C CA . GLY A 1 181 ? 47.264 4.516 -46.237 1.00 89.88 181 GLY A CA 1
ATOM 1436 C C . GLY A 1 181 ? 47.748 4.093 -44.849 1.00 89.88 181 GLY A C 1
ATOM 1437 O O . GLY A 1 181 ? 48.949 3.856 -44.680 1.00 89.88 181 GLY A O 1
ATOM 1438 N N . LEU A 1 182 ? 46.844 4.016 -43.866 1.00 91.50 182 LEU A N 1
ATOM 1439 C CA . LEU A 1 182 ? 47.130 3.464 -42.547 1.00 91.50 182 LEU A CA 1
ATOM 1440 C C . LEU A 1 182 ? 47.510 1.986 -42.693 1.00 91.50 182 LEU A C 1
ATOM 1442 O O . LEU A 1 182 ? 46.739 1.169 -43.185 1.00 91.50 182 LEU A O 1
ATOM 1446 N N . LYS A 1 183 ? 48.708 1.619 -42.246 1.00 88.25 183 LYS A N 1
ATOM 1447 C CA . LYS A 1 183 ? 49.197 0.238 -42.269 1.00 88.25 183 LYS A CA 1
ATOM 1448 C C . LYS A 1 183 ? 49.684 -0.160 -40.893 1.00 88.25 183 LYS A C 1
ATOM 1450 O O . LYS A 1 183 ? 50.460 0.563 -40.274 1.00 88.25 183 LYS A O 1
ATOM 1455 N N . GLN A 1 184 ? 49.263 -1.338 -40.457 1.00 87.56 184 GLN A N 1
ATOM 1456 C CA . GLN A 1 184 ? 49.761 -1.983 -39.252 1.00 87.56 184 GLN A CA 1
ATOM 1457 C C . GLN A 1 184 ? 50.908 -2.924 -39.629 1.00 87.56 184 GLN A C 1
ATOM 1459 O O . GLN A 1 184 ? 50.784 -3.753 -40.533 1.00 87.56 184 GLN A O 1
ATOM 1464 N N . ARG A 1 185 ? 52.044 -2.810 -38.944 1.00 83.69 185 ARG A N 1
ATOM 1465 C CA . ARG A 1 185 ? 53.194 -3.702 -39.093 1.00 83.69 185 ARG A CA 1
ATOM 1466 C C . ARG A 1 185 ? 53.531 -4.308 -37.746 1.00 83.69 185 ARG A C 1
ATOM 1468 O O . ARG A 1 185 ? 53.677 -3.607 -36.756 1.00 83.69 185 ARG A O 1
ATOM 1475 N N . ARG A 1 186 ? 53.718 -5.623 -37.710 1.00 84.12 186 ARG A N 1
ATOM 1476 C CA . ARG A 1 186 ? 54.218 -6.305 -36.517 1.00 84.12 186 ARG A CA 1
ATOM 1477 C C . ARG A 1 186 ? 55.736 -6.316 -36.544 1.00 84.12 186 ARG A C 1
ATOM 1479 O O . ARG A 1 186 ? 56.328 -6.906 -37.446 1.00 84.12 186 ARG A O 1
ATOM 1486 N N . ARG A 1 187 ? 56.368 -5.680 -35.560 1.00 78.50 187 ARG A N 1
ATOM 1487 C CA . ARG A 1 187 ? 57.819 -5.718 -35.363 1.00 78.50 187 ARG A CA 1
ATOM 1488 C C . ARG A 1 187 ? 58.145 -6.418 -34.052 1.00 78.50 187 ARG A C 1
ATOM 1490 O O . ARG A 1 187 ? 57.481 -6.222 -33.041 1.00 78.50 187 ARG A O 1
ATOM 1497 N N . LYS A 1 188 ? 59.184 -7.252 -34.060 1.00 77.00 188 LYS A N 1
ATOM 1498 C CA . LYS A 1 188 ? 59.753 -7.810 -32.829 1.00 77.00 188 LYS A CA 1
ATOM 1499 C C . LYS A 1 188 ? 60.845 -6.864 -32.344 1.00 77.00 188 LYS A C 1
ATOM 1501 O O . LYS A 1 188 ? 61.839 -6.689 -33.042 1.00 77.00 188 LYS A O 1
ATOM 1506 N N . LYS A 1 189 ? 60.665 -6.264 -31.167 1.00 70.12 189 LYS A N 1
ATOM 1507 C CA . LYS A 1 189 ? 61.666 -5.409 -30.510 1.00 70.12 189 LYS A CA 1
ATOM 1508 C C . LYS A 1 189 ? 61.899 -5.966 -29.106 1.00 70.12 189 LYS A C 1
ATOM 1510 O O . LYS A 1 189 ? 60.957 -6.066 -28.328 1.00 70.12 189 LYS A O 1
ATOM 1515 N N . GLY A 1 190 ? 63.125 -6.407 -28.813 1.00 66.56 190 GLY A N 1
ATOM 1516 C CA . GLY A 1 190 ? 63.490 -6.955 -27.496 1.00 66.56 190 GLY A CA 1
ATOM 1517 C C . GLY A 1 190 ? 62.734 -8.228 -27.085 1.00 66.56 190 GLY A C 1
ATOM 1518 O O . GLY A 1 190 ? 62.396 -8.383 -25.921 1.00 66.56 190 GLY A O 1
ATOM 1519 N N . GLY A 1 191 ? 62.398 -9.115 -28.030 1.00 76.50 191 GLY A N 1
ATOM 1520 C CA . GLY A 1 191 ? 61.673 -10.367 -27.743 1.00 76.50 191 GLY A CA 1
ATOM 1521 C C . GLY A 1 191 ? 60.147 -10.234 -27.632 1.00 76.50 191 GLY A C 1
ATOM 1522 O O . GLY A 1 191 ? 59.453 -11.247 -27.680 1.00 76.50 191 GLY A O 1
ATOM 1523 N N . MET A 1 192 ? 59.606 -9.012 -27.590 1.00 73.69 192 MET A N 1
ATOM 1524 C CA . MET A 1 192 ? 58.164 -8.748 -27.582 1.00 73.69 192 MET A CA 1
ATOM 1525 C C . MET A 1 192 ? 57.672 -8.349 -28.983 1.00 73.69 192 MET A C 1
ATOM 1527 O O . MET A 1 192 ? 58.317 -7.564 -29.685 1.00 73.69 192 MET A O 1
ATOM 1531 N N . VAL A 1 193 ? 56.532 -8.901 -29.412 1.00 78.88 193 VAL A N 1
ATOM 1532 C CA . VAL A 1 193 ? 55.853 -8.480 -30.648 1.00 78.88 193 VAL A CA 1
ATOM 1533 C C . VAL A 1 193 ? 55.108 -7.182 -30.352 1.00 78.88 193 VAL A C 1
ATOM 1535 O O . VAL A 1 193 ? 54.211 -7.169 -29.513 1.00 78.88 193 VAL A O 1
ATOM 1538 N N . ARG A 1 194 ? 55.483 -6.101 -31.034 1.00 80.56 194 ARG A N 1
ATOM 1539 C CA . ARG A 1 194 ? 54.813 -4.800 -30.980 1.00 80.56 194 ARG A CA 1
ATOM 1540 C C . ARG A 1 194 ? 54.199 -4.468 -32.337 1.00 80.56 194 ARG A C 1
ATOM 1542 O O . ARG A 1 194 ? 54.643 -4.961 -33.377 1.00 80.56 194 ARG A O 1
ATOM 1549 N N . GLU A 1 195 ? 53.144 -3.671 -32.305 1.00 85.06 195 GLU A N 1
ATOM 1550 C CA . GLU A 1 195 ? 52.405 -3.245 -33.489 1.00 85.06 195 GLU A CA 1
ATOM 1551 C C . GLU A 1 195 ? 52.742 -1.781 -33.772 1.00 85.06 195 GLU A C 1
ATOM 1553 O O . GLU A 1 195 ? 52.390 -0.905 -32.990 1.00 85.06 195 GLU A O 1
ATOM 1558 N N . ASP A 1 196 ? 53.434 -1.538 -34.882 1.00 84.75 196 ASP A N 1
ATOM 1559 C CA . ASP A 1 196 ? 53.763 -0.207 -35.383 1.00 84.75 196 ASP A CA 1
ATOM 1560 C C . ASP A 1 196 ? 52.700 0.203 -36.411 1.00 84.75 196 ASP A C 1
ATOM 1562 O O . ASP A 1 196 ? 52.361 -0.578 -37.307 1.00 84.75 196 ASP A O 1
ATOM 1566 N N . TYR A 1 197 ? 52.207 1.436 -36.331 1.00 89.06 197 TYR A N 1
ATOM 1567 C CA . TYR A 1 197 ? 51.227 1.982 -37.273 1.00 89.06 197 TYR A CA 1
ATOM 1568 C C . TYR A 1 197 ? 51.877 3.068 -38.138 1.00 89.06 197 TYR A C 1
ATOM 1570 O O . TYR A 1 197 ? 52.657 3.875 -37.640 1.00 89.06 197 TYR A O 1
ATOM 1578 N N . THR A 1 198 ? 51.575 3.109 -39.437 1.00 89.62 198 THR A N 1
ATOM 1579 C CA . THR A 1 198 ? 52.096 4.133 -40.366 1.00 89.62 198 THR A CA 1
ATOM 1580 C C . THR A 1 198 ? 50.972 4.726 -41.205 1.00 89.62 198 THR A C 1
ATOM 1582 O O . THR A 1 198 ? 50.209 3.941 -41.752 1.00 89.62 198 THR A O 1
ATOM 1585 N N . ILE A 1 199 ? 50.907 6.047 -41.383 1.00 90.19 199 ILE A N 1
ATOM 1586 C CA . ILE A 1 199 ? 49.967 6.754 -42.281 1.00 90.19 199 ILE A CA 1
ATOM 1587 C C . ILE A 1 199 ? 50.773 7.367 -43.424 1.00 90.19 199 ILE A C 1
ATOM 1589 O O . ILE A 1 199 ? 51.767 8.039 -43.163 1.00 90.19 199 ILE A O 1
ATOM 1593 N N . CYS A 1 200 ? 50.400 7.124 -44.685 1.00 85.44 200 CYS A N 1
ATOM 1594 C CA . CYS A 1 200 ? 51.157 7.582 -45.866 1.00 85.44 200 CYS A CA 1
ATOM 1595 C C . CYS A 1 200 ? 52.681 7.297 -45.811 1.00 85.44 200 CYS A C 1
ATOM 1597 O O . CYS A 1 200 ? 53.479 8.017 -46.403 1.00 85.44 200 CYS A O 1
ATOM 1599 N N . GLY A 1 201 ? 53.108 6.257 -45.083 1.00 81.50 201 GLY A N 1
ATOM 1600 C CA . GLY A 1 201 ? 54.526 5.934 -44.863 1.00 81.50 201 GLY A CA 1
ATOM 1601 C C . GLY A 1 201 ? 55.204 6.650 -43.684 1.00 81.50 201 GLY A C 1
ATOM 1602 O O . GLY A 1 201 ? 56.319 6.273 -43.330 1.00 81.50 201 GLY A O 1
ATOM 1603 N N . VAL A 1 202 ? 54.539 7.604 -43.025 1.00 86.69 202 VAL A N 1
ATOM 1604 C CA . VAL A 1 202 ? 55.001 8.249 -41.784 1.00 86.69 202 VAL A CA 1
ATOM 1605 C C . VAL A 1 202 ? 54.566 7.410 -40.581 1.00 86.69 202 VAL A C 1
ATOM 1607 O O . VAL A 1 202 ? 53.395 7.054 -40.457 1.00 86.69 202 VAL A O 1
ATOM 1610 N N . GLY A 1 203 ? 55.503 7.060 -39.697 1.00 86.12 203 GLY A N 1
ATOM 1611 C CA . GLY A 1 203 ? 55.212 6.284 -38.488 1.00 86.12 203 GLY A CA 1
ATOM 1612 C C . GLY A 1 203 ? 54.427 7.091 -37.457 1.00 86.12 203 GLY A C 1
ATOM 1613 O O . GLY A 1 203 ? 54.840 8.187 -37.088 1.00 86.12 203 GLY A O 1
ATOM 1614 N N . ILE A 1 204 ? 53.317 6.532 -36.975 1.00 87.62 204 ILE A N 1
ATOM 1615 C CA . ILE A 1 204 ? 52.618 7.048 -35.799 1.00 87.62 204 ILE A CA 1
ATOM 1616 C C . ILE A 1 204 ? 53.437 6.642 -34.577 1.00 87.62 204 ILE A C 1
ATOM 1618 O O . ILE A 1 204 ? 53.720 5.460 -34.374 1.00 87.62 204 ILE A O 1
ATOM 1622 N N . VAL A 1 205 ? 53.819 7.626 -33.769 1.00 82.50 205 VAL A N 1
ATOM 1623 C CA . VAL A 1 205 ? 54.565 7.385 -32.535 1.00 82.50 205 VAL A CA 1
ATOM 1624 C C . VAL A 1 205 ? 53.625 6.795 -31.485 1.00 82.50 205 VAL A C 1
ATOM 1626 O O . VAL A 1 205 ? 52.566 7.360 -31.210 1.00 82.50 205 VAL A O 1
ATOM 1629 N N . ASP A 1 206 ? 54.009 5.664 -30.890 1.00 79.19 206 ASP A N 1
ATOM 1630 C CA . ASP A 1 206 ? 53.291 5.113 -29.741 1.00 79.19 206 ASP A CA 1
ATOM 1631 C C . ASP A 1 206 ? 53.480 6.049 -28.540 1.00 79.19 206 ASP A C 1
ATOM 1633 O O . ASP A 1 206 ? 54.603 6.304 -28.099 1.00 79.19 206 ASP A O 1
ATOM 1637 N N . LEU A 1 207 ? 52.373 6.558 -27.994 1.00 80.75 207 LEU A N 1
ATOM 1638 C CA . LEU A 1 207 ? 52.386 7.465 -26.843 1.00 80.75 207 LEU A CA 1
ATOM 1639 C C . LEU A 1 207 ? 53.037 6.831 -25.604 1.00 80.75 207 LEU A C 1
ATOM 1641 O O . LEU A 1 207 ? 53.541 7.544 -24.740 1.00 80.75 207 LEU A O 1
ATOM 1645 N N . ARG A 1 208 ? 53.068 5.495 -25.526 1.00 78.38 208 ARG A N 1
ATOM 1646 C CA . ARG A 1 208 ? 53.759 4.760 -24.458 1.00 78.38 208 ARG A CA 1
ATOM 1647 C C . ARG A 1 208 ? 55.279 4.889 -24.551 1.00 78.38 208 ARG A C 1
ATOM 1649 O O . ARG A 1 208 ? 55.929 4.967 -23.515 1.00 78.38 208 ARG A O 1
ATOM 1656 N N . ASP A 1 209 ? 55.829 4.954 -25.765 1.00 75.12 209 ASP A N 1
ATOM 1657 C CA . ASP A 1 209 ? 57.275 5.055 -25.992 1.00 75.12 209 ASP A CA 1
ATOM 1658 C C . ASP A 1 209 ? 57.796 6.492 -25.765 1.00 75.12 209 ASP A C 1
ATOM 1660 O O . ASP A 1 209 ? 58.959 6.676 -25.400 1.00 75.12 209 ASP A O 1
ATOM 1664 N N . LEU A 1 210 ? 56.936 7.510 -25.909 1.00 72.50 210 LEU A N 1
ATOM 1665 C CA . LEU A 1 210 ? 57.274 8.914 -25.621 1.00 72.50 210 LEU A CA 1
ATOM 1666 C C . LEU A 1 210 ? 57.560 9.161 -24.134 1.00 72.50 210 LEU A C 1
ATOM 1668 O O . LEU A 1 210 ? 58.457 9.932 -23.805 1.00 72.50 210 LEU A O 1
ATOM 1672 N N . ASN A 1 211 ? 56.850 8.471 -23.239 1.00 68.38 211 ASN A N 1
ATOM 1673 C CA . ASN A 1 211 ? 57.031 8.642 -21.795 1.00 68.38 211 ASN A CA 1
ATOM 1674 C C . ASN A 1 211 ? 58.282 7.932 -21.252 1.00 68.38 211 ASN A C 1
ATOM 1676 O O . ASN A 1 211 ? 58.806 8.339 -20.223 1.00 68.38 211 ASN A O 1
ATOM 1680 N N . SER A 1 212 ? 58.795 6.912 -21.944 1.00 62.59 212 SER A N 1
ATOM 1681 C CA . SER A 1 212 ? 60.023 6.194 -21.560 1.00 62.59 212 SER A CA 1
ATOM 1682 C C . SER A 1 212 ? 61.325 6.853 -22.040 1.00 62.59 212 SER A C 1
ATOM 1684 O O . SER A 1 212 ? 62.403 6.458 -21.613 1.00 62.59 212 SER A O 1
ATOM 1686 N N . MET A 1 213 ? 61.255 7.850 -22.930 1.00 53.78 213 MET A N 1
ATOM 1687 C CA . MET A 1 213 ? 62.434 8.568 -23.451 1.00 53.78 213 MET A CA 1
ATOM 1688 C C . MET A 1 213 ? 62.916 9.703 -22.528 1.00 53.78 213 MET A C 1
ATOM 1690 O O . MET A 1 213 ? 63.979 10.266 -22.767 1.00 53.78 213 MET A O 1
ATOM 1694 N N . LEU A 1 214 ? 62.157 10.041 -21.480 1.00 52.50 214 LEU A N 1
ATOM 1695 C CA . LEU A 1 214 ? 62.509 11.091 -20.514 1.00 52.50 214 LEU A CA 1
ATOM 1696 C C . LEU A 1 214 ? 63.490 10.629 -19.419 1.00 52.50 214 LEU A C 1
ATOM 1698 O O . LEU A 1 214 ? 63.968 11.462 -18.658 1.00 52.50 214 LEU A O 1
ATOM 1702 N N . GLU A 1 215 ? 63.828 9.338 -19.343 1.00 50.84 215 GLU A N 1
ATOM 1703 C CA . GLU A 1 215 ? 64.710 8.789 -18.294 1.00 50.84 215 GLU A CA 1
ATOM 1704 C C . GLU A 1 215 ? 66.200 8.708 -18.693 1.00 50.84 215 GLU A C 1
ATOM 1706 O O . GLU A 1 215 ? 67.029 8.253 -17.906 1.00 50.84 215 GLU A O 1
ATOM 1711 N N . HIS A 1 216 ? 66.579 9.151 -19.897 1.00 49.16 216 HIS A N 1
ATOM 1712 C CA . HIS A 1 216 ? 67.972 9.130 -20.368 1.00 49.16 216 HIS A CA 1
ATOM 1713 C C . HIS A 1 216 ? 68.400 10.476 -20.969 1.00 49.16 216 HIS A C 1
ATOM 1715 O O . HIS A 1 216 ? 68.624 10.604 -22.170 1.00 49.16 216 HIS A O 1
ATOM 1721 N N . TYR A 1 217 ? 68.555 11.480 -20.106 1.00 40.53 217 TYR A N 1
ATOM 1722 C CA . TYR A 1 217 ? 69.504 12.573 -20.332 1.00 40.53 217 TYR A CA 1
ATOM 1723 C C . TYR A 1 217 ? 70.725 12.320 -19.432 1.00 40.53 217 TYR A C 1
ATOM 1725 O O . TYR A 1 217 ? 70.549 12.284 -18.214 1.00 40.53 217 TYR A O 1
ATOM 1733 N N . PRO A 1 218 ? 71.935 12.098 -19.977 1.00 51.16 218 PRO A N 1
ATOM 1734 C CA . PRO A 1 218 ? 73.152 12.179 -19.181 1.00 51.16 218 PRO A CA 1
ATOM 1735 C C . PRO A 1 218 ? 73.486 13.660 -18.937 1.00 51.16 218 PRO A C 1
ATOM 1737 O O . PRO A 1 218 ? 73.390 14.469 -19.864 1.00 51.16 218 PRO A O 1
ATOM 1740 N N . GLU A 1 219 ? 73.823 13.995 -17.690 1.00 41.31 219 GLU A N 1
ATOM 1741 C CA . GLU A 1 219 ? 74.474 15.261 -17.310 1.00 41.31 219 GLU A CA 1
ATOM 1742 C C . GLU A 1 219 ? 75.838 15.432 -17.997 1.00 41.31 219 GLU A C 1
ATOM 1744 O O . GLU A 1 219 ? 76.538 14.410 -18.201 1.00 41.31 219 GLU A O 1
#

pLDDT: mean 83.86, std 17.29, range [34.81, 98.56]

Radius of gyration: 56.23 Å; chains: 1; bounding box: 122×43×144 Å

Organism: NCBI:txid265104

Secondary structure (DSSP, 8-state):
-B-TTT-PBP-TTS---SHHHHHHHHHHHHHHHHHHHHHHHHHHHHHHHHS---------------------HHHHHHHHHHHHHHHHHHHHHHHHHHHHHHHHHHHHHHHHHHHHHHHHHHHHHHHHHHHHHTTHHHHHHHHHHHHHHHHHHHHHHHHHHHHHHHHHHHHHHHHHHHHTT-EEEEEEETTEEEEEEEETTEEEPPHHHHHHGGG----